Protein AF-A0A1V6WSB8-F1 (afdb_monomer)

Solvent-accessible surface area (backbone atoms only — not comparable to full-atom values): 15690 Å² total; per-residue (Å²): 131,83,74,77,57,81,81,72,71,70,79,60,53,58,76,63,49,30,47,72,37,73,58,84,61,51,84,76,44,62,67,73,62,15,35,38,64,28,49,65,99,57,84,71,66,90,70,59,68,70,59,48,50,53,51,17,49,52,30,30,52,53,20,54,49,49,40,31,48,51,45,71,70,34,69,78,49,47,76,65,66,62,69,70,63,64,70,31,56,60,54,42,30,47,32,44,33,61,44,40,84,39,75,45,33,18,55,40,10,42,44,49,12,39,41,50,6,27,50,40,3,32,50,44,31,58,60,45,61,77,41,96,60,32,84,83,40,23,69,57,40,14,52,52,13,23,52,52,24,46,51,51,18,59,53,67,72,14,51,20,79,34,12,32,52,39,2,22,44,26,26,58,35,70,73,46,41,69,44,35,76,57,44,35,56,52,51,42,52,41,41,50,47,36,49,52,38,30,24,56,54,38,32,73,75,47,63,19,42,83,39,64,79,57,93,65,90,44,24,75,66,51,80,69,68,64,67,46,70,60,76,71,77,67,43,73,66,56,52,45,63,72,70,41,89,73,55,69,69,82,42,76,45,79,40,66,88,48,76,46,68,24,85,90,64,85,71,54,75,69,55,51,51,49,54,49,53,54,25,51,53,45,17,66,75,70,70,63,126

Sequence (289 aa):
MRLPSASDINLDIDQYTNRIIPSSQVHRLPGPISRFLGHRNSPAREIGDLVVCAWSFVGAFCGILLVAGVFQSSPLIQSHHPPLIIASLGATAILDYHTIQSPLAQPRSSILGHAFSAIVGVGITKLFMLRDDFESLRWIAGAVSCAAASSIMGITKTVHPPGGATALLAAVDPSIGKLGWYFVALVILGSLLMLLCALLINNIQRQFPVFWWTPQDVGKQTKNDIEAPVAEKETVEELLVRIGPVSERDTIIITPAHIIVPEGFDLGQEECGILEILRDRLRERHGVS

Radius of gyration: 23.8 Å; Cα contacts (8 Å, |Δi|>4): 365; chains: 1; bounding box: 50×51×70 Å

Nearest PDB structures (foldseek):
  7x2u-assembly1_B  TM=2.897E-01  e=8.811E+00  Homo sapiens

Secondary structure (DSSP, 8-state):
-PPPPGGG----THHHHTTTSPPP-GGGS-HHHHHHTT--SSPPPP--HHHHHHHHHHHHHHHHHHHHHHHHH-HHHHTT---SS-HHHHHHHHHHHTSTTSGGGSHHHHHHHHHHHHHHHHHHHHHHTTSTTHHHHHHHHHHHHHHHHHHHHHHHT---HHHHHHHHHHHH-HHHHHHTHHHHHHHHHHHHHHHHHHHHHHTTTS---S-SS-SS--S---TTTTT---SS---HHHHHHHH-S--GGG--EE-SS-EE--TT-PPPHHHHHHHHHHHHHHHHHHT--

Foldseek 3Di:
DDDPDPVVPDQDCCVVVLAVDDPDPLVVDDPVSSLLAQDDPDAFDDDDPVVLVVLLVVLLVQLLCQLLVCCVPDPVNVVLVDPSDQVLVNVLSCCLRRVQADPLNAQQLLQVLQLLLLLLLLVLLVVLVVDPCLLVCLVVSLVRSLVVSCVVCVNQVNHHPSSSVNSSCCRNPPSNVSCRVVSSVSSNVSSVSSNSSSSPSCSPRHGPDPDRHDPDRGYNPDPVNVDPVPVPPCDVVNVCVVVDPDDLQPDFDAELVDTRDHPPDDDDPVRVVVSVVVSVVNCVVVVPD

pLDDT: mean 85.79, std 15.76, range [31.78, 98.75]

Organism: Penicillium nalgiovense (NCBI:txid60175)

Mean predicted aligned error: 12.01 Å

InterPro domains:
  IPR007065 HPP [PTHR33741] (6-215)
  IPR058581 HPP, transmembrane region [PF04982] (49-209)

Structure (mmCIF, N/CA/C/O backbone):
data_AF-A0A1V6WSB8-F1
#
_entry.id   AF-A0A1V6WSB8-F1
#
loop_
_atom_site.group_PDB
_atom_site.id
_atom_site.type_symbol
_atom_site.label_atom_id
_atom_site.label_alt_id
_atom_site.label_comp_id
_atom_site.label_asym_id
_atom_site.label_entity_id
_atom_site.label_seq_id
_atom_site.pdbx_PDB_ins_code
_atom_site.Cartn_x
_atom_site.Cartn_y
_atom_site.Cartn_z
_atom_site.occupancy
_atom_site.B_iso_or_equiv
_atom_site.auth_seq_id
_atom_site.auth_comp_id
_atom_site.auth_asym_id
_atom_site.auth_atom_id
_atom_site.pdbx_PDB_model_num
ATOM 1 N N . MET A 1 1 ? 23.709 33.871 10.130 1.00 56.66 1 MET A N 1
ATOM 2 C CA . MET A 1 1 ? 22.345 33.352 9.900 1.00 56.66 1 MET A CA 1
ATOM 3 C C . MET A 1 1 ? 22.274 32.006 10.609 1.00 56.66 1 MET A C 1
ATOM 5 O O . MET A 1 1 ? 23.011 31.114 10.213 1.00 56.66 1 MET A O 1
ATOM 9 N N . ARG A 1 2 ? 21.559 31.887 11.739 1.00 60.25 2 ARG A N 1
ATOM 10 C CA . ARG A 1 2 ? 21.400 30.586 12.415 1.00 60.25 2 ARG A CA 1
ATOM 11 C C . ARG A 1 2 ? 20.497 29.735 11.526 1.00 60.25 2 ARG A C 1
ATOM 13 O O . ARG A 1 2 ? 19.410 30.192 11.185 1.00 60.25 2 ARG A O 1
ATOM 20 N N . LEU A 1 3 ? 20.979 28.572 11.095 1.00 63.53 3 LEU A N 1
ATOM 21 C CA . LEU A 1 3 ? 20.122 27.602 10.422 1.00 63.53 3 LEU A CA 1
ATOM 22 C C . LEU A 1 3 ? 18.998 27.221 11.402 1.00 63.53 3 LEU A C 1
ATOM 24 O O . LEU A 1 3 ? 19.293 27.073 12.593 1.00 63.53 3 LEU A O 1
ATOM 28 N N . PRO A 1 4 ? 17.736 27.130 10.947 1.00 69.12 4 PRO A N 1
ATOM 29 C CA . PRO A 1 4 ? 16.652 26.623 11.783 1.00 69.12 4 PRO A CA 1
ATOM 30 C C . PRO A 1 4 ? 17.030 25.242 12.332 1.00 69.12 4 PRO A C 1
ATOM 32 O O . PRO A 1 4 ? 17.747 24.484 11.670 1.00 69.12 4 PRO A O 1
ATOM 35 N N . SER A 1 5 ? 16.595 24.933 13.555 1.00 75.50 5 SER A N 1
ATOM 36 C CA . SER A 1 5 ? 16.843 23.618 14.147 1.00 75.50 5 SER A CA 1
ATOM 37 C C . SER A 1 5 ? 16.172 22.550 13.283 1.00 75.50 5 SER A C 1
ATOM 39 O O . SER A 1 5 ? 15.115 22.794 12.702 1.00 75.50 5 SER A O 1
ATOM 41 N N . ALA A 1 6 ? 16.746 21.346 13.201 1.00 67.19 6 ALA A N 1
ATOM 42 C CA . ALA A 1 6 ? 16.130 20.236 12.464 1.00 67.19 6 ALA A CA 1
ATOM 43 C C . ALA A 1 6 ? 14.702 19.921 12.963 1.00 67.19 6 ALA A C 1
ATOM 45 O O . ALA A 1 6 ? 13.875 19.442 12.193 1.00 67.19 6 ALA A O 1
ATOM 46 N N . SER A 1 7 ? 14.397 20.251 14.225 1.00 67.69 7 SER A N 1
ATOM 47 C CA . SER A 1 7 ? 13.060 20.167 14.827 1.00 67.69 7 SER A CA 1
ATOM 48 C C . SER A 1 7 ? 12.035 21.147 14.247 1.00 67.69 7 SER A C 1
ATOM 50 O O . SER A 1 7 ? 10.838 20.893 14.338 1.00 67.69 7 SER A O 1
ATOM 52 N N . ASP A 1 8 ? 12.484 22.259 13.661 1.00 64.06 8 ASP A N 1
ATOM 53 C CA . ASP A 1 8 ? 11.615 23.348 13.198 1.00 64.06 8 ASP A CA 1
ATOM 54 C C . ASP A 1 8 ? 11.081 23.087 11.777 1.00 64.06 8 ASP A C 1
ATOM 56 O O . ASP A 1 8 ? 10.155 23.755 11.317 1.00 64.06 8 ASP A O 1
ATOM 60 N N . ILE A 1 9 ? 11.640 22.094 11.073 1.00 68.75 9 ILE A N 1
ATOM 61 C CA . ILE A 1 9 ? 11.222 21.673 9.729 1.00 68.75 9 ILE A CA 1
ATOM 62 C C . ILE A 1 9 ? 10.233 20.504 9.857 1.00 68.75 9 ILE A C 1
ATOM 64 O O . ILE A 1 9 ? 10.529 19.369 9.488 1.00 68.75 9 ILE A O 1
ATOM 68 N N . ASN A 1 10 ? 9.044 20.770 10.400 1.00 69.44 10 ASN A N 1
ATOM 69 C CA . ASN A 1 10 ? 7.963 19.785 10.463 1.00 69.44 10 ASN A CA 1
ATOM 70 C C . ASN A 1 10 ? 6.928 20.069 9.366 1.00 69.44 10 ASN A C 1
ATOM 72 O O . ASN A 1 10 ? 6.110 20.979 9.486 1.00 69.44 10 ASN A O 1
ATOM 76 N N . LEU A 1 11 ? 6.984 19.301 8.275 1.00 77.12 11 LEU A N 1
ATOM 77 C CA . LEU A 1 11 ? 5.962 19.340 7.233 1.00 77.12 11 LEU A CA 1
ATOM 78 C C . LEU A 1 11 ? 4.884 18.308 7.561 1.00 77.12 11 LEU A C 1
ATOM 80 O O . LEU A 1 11 ? 5.040 17.113 7.297 1.00 77.12 11 LEU A O 1
ATOM 84 N N . ASP A 1 12 ? 3.785 18.784 8.136 1.00 80.50 12 ASP A N 1
ATOM 85 C CA . ASP A 1 12 ? 2.598 17.973 8.376 1.00 80.50 12 ASP A CA 1
ATOM 86 C C . ASP A 1 12 ? 1.466 18.374 7.424 1.00 80.50 12 ASP A C 1
ATOM 88 O O . ASP A 1 12 ? 0.762 19.364 7.627 1.00 80.50 12 ASP A O 1
ATOM 92 N N . ILE A 1 13 ? 1.298 17.599 6.349 1.00 83.56 13 ILE A N 1
ATOM 93 C CA . ILE A 1 13 ? 0.269 17.848 5.331 1.00 83.56 13 ILE A CA 1
ATOM 94 C C . ILE A 1 13 ? -1.158 17.718 5.891 1.00 83.56 13 ILE A C 1
ATOM 96 O O . ILE A 1 13 ? -2.102 18.288 5.332 1.00 83.56 13 ILE A O 1
ATOM 100 N N . ASP A 1 14 ? -1.326 16.994 7.000 1.00 83.38 14 ASP A N 1
ATOM 101 C CA . ASP A 1 14 ? -2.622 16.786 7.640 1.00 83.38 14 ASP A CA 1
ATOM 102 C C . ASP A 1 14 ? -3.178 18.102 8.206 1.00 83.38 14 ASP A C 1
ATOM 104 O O . ASP A 1 14 ? -4.381 18.330 8.116 1.00 83.38 14 ASP A O 1
ATOM 108 N N . GLN A 1 15 ? -2.327 19.054 8.610 1.00 78.25 15 GLN A N 1
ATOM 109 C CA . GLN A 1 15 ? -2.761 20.395 9.041 1.00 78.25 15 GLN A CA 1
ATOM 110 C C . GLN A 1 15 ? -3.544 21.154 7.957 1.00 78.25 15 GLN A C 1
ATOM 112 O O . GLN A 1 15 ? -4.452 21.936 8.249 1.00 78.25 15 GLN A O 1
ATOM 117 N N . TYR A 1 16 ? -3.207 20.921 6.687 1.00 81.69 16 TYR A N 1
ATOM 118 C CA . TYR A 1 16 ? -3.863 21.565 5.551 1.00 81.69 16 TYR A CA 1
ATOM 119 C C . TYR A 1 16 ? -5.038 20.738 5.035 1.00 81.69 16 TYR A C 1
ATOM 121 O O . TYR A 1 16 ? -6.104 21.285 4.746 1.00 81.69 16 TYR A O 1
ATOM 129 N N . THR A 1 17 ? -4.855 19.421 4.916 1.00 81.56 17 THR A N 1
ATOM 130 C CA . THR A 1 17 ? -5.870 18.532 4.336 1.00 81.56 17 THR A CA 1
ATOM 131 C C . THR A 1 17 ? -7.046 18.301 5.285 1.00 81.56 17 THR A C 1
ATOM 133 O O . THR A 1 17 ? -8.193 18.390 4.842 1.00 81.56 17 THR A O 1
ATOM 136 N N . ASN A 1 18 ? -6.811 18.132 6.591 1.00 82.94 18 ASN A N 1
ATOM 137 C CA . ASN A 1 18 ? -7.867 17.865 7.578 1.00 82.94 18 ASN A CA 1
ATOM 138 C C . ASN A 1 18 ? -8.867 19.018 7.697 1.00 82.94 18 ASN A C 1
ATOM 140 O O . ASN A 1 18 ? -10.046 18.790 7.949 1.00 82.94 18 ASN A O 1
ATOM 144 N N . ARG A 1 19 ? -8.432 20.255 7.429 1.00 79.38 19 ARG A N 1
ATOM 145 C CA . ARG A 1 19 ? -9.305 21.437 7.412 1.00 79.38 19 ARG A CA 1
ATOM 146 C C . ARG A 1 19 ? -10.352 21.398 6.294 1.00 79.38 19 ARG A C 1
ATOM 148 O O . ARG A 1 19 ? -11.419 21.999 6.422 1.00 79.38 19 ARG A O 1
ATOM 155 N N . ILE A 1 20 ? -10.020 20.759 5.174 1.00 82.06 20 ILE A N 1
ATOM 156 C CA . ILE A 1 20 ? -10.861 20.709 3.970 1.00 82.06 20 ILE A CA 1
ATOM 157 C C . ILE A 1 20 ? -11.778 19.484 4.009 1.00 82.06 20 ILE A C 1
ATOM 159 O O . ILE A 1 20 ? -12.889 19.518 3.479 1.00 82.06 20 ILE A O 1
ATOM 163 N N . ILE A 1 21 ? -11.317 18.403 4.630 1.00 80.75 21 ILE A N 1
ATOM 164 C CA . ILE A 1 21 ? -11.985 17.109 4.579 1.00 80.75 21 ILE A CA 1
ATOM 165 C C . ILE A 1 21 ? -13.174 17.088 5.546 1.00 80.75 21 ILE A C 1
ATOM 167 O O . ILE A 1 21 ? -13.020 17.432 6.716 1.00 80.75 21 ILE A O 1
ATOM 171 N N . PRO A 1 22 ? -14.375 16.700 5.083 1.00 77.88 22 PRO A N 1
ATOM 172 C CA . PRO A 1 22 ? -15.536 16.596 5.952 1.00 77.88 22 PRO A CA 1
ATOM 173 C C . PRO A 1 22 ? -15.385 15.434 6.938 1.00 77.88 22 PRO A C 1
ATOM 175 O O . PRO A 1 22 ? -14.771 14.411 6.632 1.00 77.88 22 PRO A O 1
ATOM 178 N N . SER A 1 23 ? -16.016 15.568 8.103 1.00 77.00 23 SER A N 1
ATOM 179 C CA . SER A 1 23 ? -16.098 14.484 9.078 1.00 77.00 23 SER A CA 1
ATOM 180 C C . SER A 1 23 ? -16.812 13.255 8.518 1.00 77.00 23 SER A C 1
ATOM 182 O O . SER A 1 23 ? -17.712 13.344 7.676 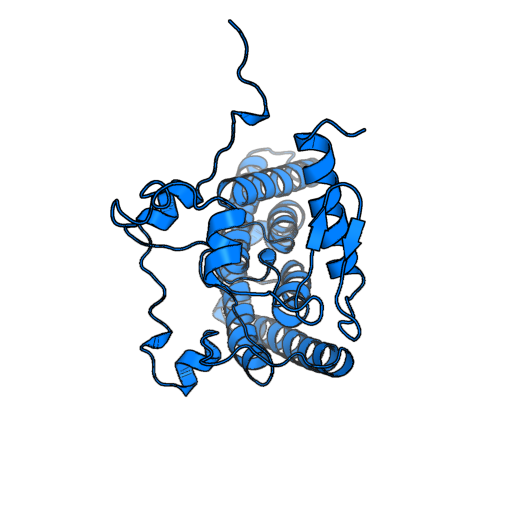1.00 77.00 23 SER A O 1
ATOM 184 N N . SER A 1 24 ? -16.383 12.080 8.985 1.00 79.31 24 SER A N 1
ATOM 185 C CA . SER A 1 24 ? -16.925 10.799 8.536 1.00 79.31 24 SER A CA 1
ATOM 186 C C . SER A 1 24 ? -18.428 10.707 8.818 1.00 79.31 24 SER A C 1
ATOM 188 O O . SER A 1 24 ? -18.881 10.709 9.965 1.00 79.31 24 SER A O 1
ATOM 190 N N . GLN A 1 25 ? -19.222 10.578 7.754 1.00 81.50 25 GLN A N 1
ATOM 191 C CA . GLN A 1 25 ? -20.680 10.438 7.837 1.00 81.50 25 GLN A CA 1
ATOM 192 C C . GLN A 1 25 ? -21.138 8.977 7.920 1.00 81.50 25 GLN A C 1
ATOM 194 O O . GLN A 1 25 ? -22.326 8.697 7.779 1.00 81.50 25 GLN A O 1
ATOM 199 N N . VAL A 1 26 ? -20.222 8.035 8.167 1.00 82.56 26 VAL A N 1
ATOM 200 C CA . VAL A 1 26 ? -20.530 6.595 8.191 1.00 82.56 26 VAL A CA 1
ATOM 201 C C . VAL A 1 26 ? -21.616 6.259 9.225 1.00 82.56 26 VAL A C 1
ATOM 203 O O . VAL A 1 26 ? -22.428 5.367 8.985 1.00 82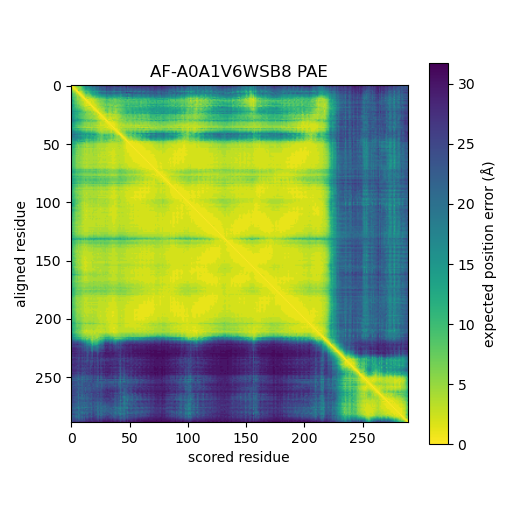.56 26 VAL A O 1
ATOM 206 N N . HIS A 1 27 ? -21.717 7.029 10.314 1.00 82.56 27 HIS A N 1
ATOM 207 C CA . HIS A 1 27 ? -22.768 6.900 11.334 1.00 82.56 27 HIS A CA 1
ATOM 208 C C . HIS A 1 27 ? -24.200 7.126 10.804 1.00 82.56 27 HIS A C 1
ATOM 210 O O . HIS A 1 27 ? -25.160 6.703 11.436 1.00 82.56 27 HIS A O 1
ATOM 216 N N . ARG A 1 28 ? -24.367 7.796 9.653 1.00 86.19 28 ARG A N 1
ATOM 217 C CA . ARG A 1 28 ? -25.685 8.064 9.044 1.00 86.19 28 ARG A CA 1
ATOM 218 C C . ARG A 1 28 ? -26.187 6.926 8.158 1.00 86.19 28 ARG A C 1
ATOM 220 O O . ARG A 1 28 ? -27.346 6.937 7.753 1.00 86.19 28 ARG A O 1
ATOM 227 N N . LEU A 1 29 ? -25.315 5.986 7.800 1.00 88.56 29 LEU A N 1
ATOM 228 C CA . LEU A 1 29 ? -25.660 4.880 6.911 1.00 88.56 29 LEU A CA 1
ATOM 229 C C . LEU A 1 29 ? -26.488 3.813 7.647 1.00 88.56 29 LEU A C 1
ATOM 231 O O . LEU A 1 29 ? -26.387 3.695 8.869 1.00 88.56 29 LEU A O 1
ATOM 235 N N . PRO A 1 30 ? -27.273 2.988 6.924 1.00 89.56 30 PRO A N 1
ATOM 236 C CA . PRO A 1 30 ? -27.995 1.868 7.520 1.00 89.56 30 PRO A CA 1
ATOM 237 C C . PRO A 1 30 ? -27.057 0.968 8.331 1.00 89.56 30 PRO A C 1
ATOM 239 O O . PRO A 1 30 ? -25.952 0.661 7.881 1.00 89.56 30 PRO A O 1
ATOM 242 N N . GLY A 1 31 ? -27.514 0.508 9.500 1.00 85.31 31 GLY A N 1
ATOM 243 C CA . GLY A 1 31 ? -26.693 -0.213 10.483 1.00 85.31 31 GLY A CA 1
ATOM 244 C C . GLY A 1 31 ? -25.782 -1.315 9.914 1.00 85.31 31 GLY A C 1
ATOM 245 O O . GLY A 1 31 ? -24.595 -1.320 10.243 1.00 85.31 31 GLY A O 1
ATOM 246 N N . PRO A 1 32 ? -26.265 -2.208 9.024 1.00 86.56 32 PRO A N 1
ATOM 247 C CA . PRO A 1 32 ? -25.414 -3.232 8.420 1.00 86.56 32 PRO A CA 1
ATOM 248 C C . PRO A 1 32 ? -24.250 -2.641 7.617 1.00 86.56 32 PRO A C 1
ATOM 250 O O . PRO A 1 32 ? -23.115 -3.068 7.785 1.00 86.56 32 PRO A O 1
ATOM 253 N N . ILE A 1 33 ? -24.507 -1.626 6.791 1.00 87.81 33 ILE A N 1
ATOM 254 C CA . ILE A 1 33 ? -23.494 -0.991 5.936 1.00 87.81 33 ILE A CA 1
ATOM 255 C C . ILE A 1 33 ? -22.505 -0.204 6.796 1.00 87.81 33 ILE A C 1
ATOM 257 O O . ILE A 1 33 ? -21.296 -0.329 6.628 1.00 87.81 33 ILE A O 1
ATOM 261 N N . SER A 1 34 ? -23.021 0.559 7.760 1.00 89.25 34 SER A N 1
ATOM 262 C CA . SER A 1 34 ? -22.216 1.345 8.696 1.00 89.25 34 SER A CA 1
ATOM 263 C C . SER A 1 34 ? -21.221 0.463 9.466 1.00 89.25 34 SER A C 1
ATOM 265 O O . SER A 1 34 ? -20.040 0.798 9.572 1.00 89.25 34 SER A O 1
ATOM 267 N N . ARG A 1 35 ? -21.663 -0.733 9.888 1.00 88.56 35 ARG A N 1
ATOM 268 C CA . ARG A 1 35 ? -20.825 -1.740 10.555 1.00 88.56 35 ARG A CA 1
ATOM 269 C C . ARG A 1 35 ? -19.642 -2.195 9.701 1.00 88.56 35 ARG A C 1
ATOM 271 O O . ARG A 1 35 ? -18.532 -2.269 10.215 1.00 88.56 35 ARG A O 1
ATOM 278 N N . PHE A 1 36 ? -19.864 -2.518 8.425 1.00 91.62 36 PHE A N 1
ATOM 279 C CA . PHE A 1 36 ? -18.791 -2.964 7.522 1.00 91.62 36 PHE A CA 1
ATOM 280 C C . PHE A 1 36 ? -17.851 -1.830 7.090 1.00 91.62 36 PHE A C 1
ATOM 282 O O . PHE A 1 36 ? -16.790 -2.097 6.539 1.00 91.62 36 PHE A O 1
ATOM 289 N N . LEU A 1 37 ? -18.208 -0.577 7.374 1.00 92.19 37 LEU A N 1
ATOM 290 C CA . LEU A 1 37 ? -17.367 0.601 7.158 1.00 92.19 37 LEU A CA 1
ATOM 291 C C . LEU A 1 37 ? -16.667 1.074 8.447 1.00 92.19 37 LEU A C 1
ATOM 293 O O . LEU A 1 37 ? -16.158 2.196 8.491 1.00 92.19 37 LEU A O 1
ATOM 297 N N . GLY A 1 38 ? -16.637 0.228 9.482 1.00 87.12 38 GLY A N 1
ATOM 298 C CA . GLY A 1 38 ? -15.883 0.438 10.721 1.00 87.12 38 GLY A CA 1
ATOM 299 C C . GLY A 1 38 ? -16.648 1.144 11.842 1.00 87.12 38 GLY A C 1
ATOM 300 O O . GLY A 1 38 ? -16.134 1.239 12.957 1.00 87.12 38 GLY A O 1
ATOM 301 N N . HIS A 1 39 ? -17.880 1.608 11.603 1.00 87.44 39 HIS A N 1
ATOM 302 C CA . HIS A 1 39 ? -18.663 2.269 12.646 1.00 87.44 39 HIS A CA 1
ATOM 303 C C . HIS A 1 39 ? -19.234 1.256 13.643 1.00 87.44 39 HIS A C 1
ATOM 305 O O . HIS A 1 39 ? -19.880 0.268 13.277 1.00 87.44 39 HIS A O 1
ATOM 311 N N . ARG A 1 40 ? -19.006 1.522 14.930 1.00 82.69 40 ARG A N 1
ATOM 312 C CA . ARG A 1 40 ? -19.504 0.726 16.050 1.00 82.69 40 ARG A CA 1
ATOM 313 C C . ARG A 1 40 ? -20.075 1.654 17.120 1.00 82.69 40 ARG A C 1
ATOM 315 O O . ARG A 1 40 ? -19.442 2.638 17.478 1.00 82.69 40 ARG A O 1
ATOM 322 N N . ASN A 1 41 ? -21.240 1.296 17.662 1.00 75.75 41 ASN A N 1
ATOM 323 C CA . ASN A 1 41 ? -21.857 2.005 18.794 1.00 75.75 41 ASN A CA 1
ATOM 324 C C . ASN A 1 41 ? -21.153 1.716 20.131 1.00 75.75 41 ASN A C 1
ATOM 326 O O . ASN A 1 41 ? -21.385 2.398 21.122 1.00 75.75 41 ASN A O 1
ATOM 330 N N . SER A 1 42 ? -20.336 0.666 20.180 1.00 75.88 42 SER A N 1
ATOM 331 C CA . SER A 1 42 ? -19.574 0.253 21.357 1.00 75.88 42 SER A CA 1
ATOM 332 C C . SER A 1 42 ? -18.210 -0.252 20.892 1.00 75.88 42 SER A C 1
ATOM 334 O O . SER A 1 42 ? -18.149 -0.837 19.805 1.00 75.88 42 SER A O 1
ATOM 336 N N . PRO A 1 43 ? -17.136 -0.043 21.671 1.00 71.44 43 PRO A N 1
ATOM 337 C CA . PRO A 1 43 ? -15.809 -0.527 21.309 1.00 71.44 43 PRO A CA 1
ATOM 338 C C . PRO A 1 43 ? -15.848 -2.034 21.032 1.00 71.44 43 PRO A C 1
ATOM 340 O O . PRO A 1 43 ? -16.555 -2.789 21.711 1.00 71.44 43 PRO A O 1
ATOM 343 N N . ALA A 1 44 ? -15.150 -2.466 19.979 1.00 75.88 44 ALA A N 1
ATOM 344 C CA . ALA A 1 44 ? -15.065 -3.881 19.650 1.00 75.88 44 ALA A CA 1
ATOM 345 C C . ALA A 1 44 ? -14.418 -4.649 20.806 1.00 75.88 44 ALA A C 1
ATOM 347 O O . ALA A 1 44 ? -13.444 -4.192 21.394 1.00 75.88 44 ALA A O 1
ATOM 348 N N . ARG A 1 45 ? -14.978 -5.818 21.129 1.00 78.88 45 ARG A N 1
ATOM 349 C CA . ARG A 1 45 ? -14.405 -6.692 22.154 1.00 78.88 45 ARG A CA 1
ATOM 350 C C . ARG A 1 45 ? -13.047 -7.194 21.687 1.00 78.88 45 ARG A C 1
ATOM 352 O O . ARG A 1 45 ? -12.912 -7.603 20.532 1.00 78.88 45 ARG A O 1
ATOM 359 N N . GLU A 1 46 ? -12.094 -7.217 22.602 1.00 80.19 46 GLU A N 1
ATOM 360 C CA . GLU A 1 46 ? -10.829 -7.901 22.390 1.00 80.19 46 GLU A CA 1
ATOM 361 C C . GLU A 1 46 ? -11.092 -9.400 22.234 1.00 80.19 46 GLU A C 1
ATOM 363 O O . GLU A 1 46 ? -11.902 -10.001 22.948 1.00 80.19 46 GLU A O 1
ATOM 368 N N . ILE A 1 47 ? -10.472 -9.985 21.217 1.00 88.69 47 ILE A N 1
ATOM 369 C CA . ILE A 1 47 ? -10.602 -11.399 20.881 1.00 88.69 47 ILE A CA 1
ATOM 370 C C . ILE A 1 47 ? -9.243 -12.065 21.062 1.00 88.69 47 ILE A C 1
ATOM 372 O O . ILE A 1 47 ? -8.217 -11.445 20.807 1.00 88.69 47 ILE A O 1
ATOM 376 N N . GLY A 1 48 ? -9.236 -13.332 21.473 1.00 88.12 48 GLY A N 1
ATOM 377 C CA . GLY A 1 48 ? -7.984 -14.056 21.698 1.00 88.12 48 GLY A CA 1
ATOM 378 C C . GLY A 1 48 ? -7.167 -14.263 20.419 1.00 88.12 48 GLY A C 1
ATOM 379 O O . GLY A 1 48 ? -7.722 -14.414 19.324 1.00 88.12 48 GLY A O 1
ATOM 380 N N . ASP A 1 49 ? -5.849 -14.360 20.575 1.00 90.88 49 ASP A N 1
ATOM 381 C CA . ASP A 1 49 ? -4.873 -14.399 19.477 1.00 90.88 49 ASP A CA 1
ATOM 382 C C . ASP A 1 49 ? -5.123 -15.511 18.454 1.00 90.88 49 ASP A C 1
ATOM 384 O O . ASP A 1 49 ? -4.962 -15.311 17.254 1.00 90.88 49 ASP A O 1
ATOM 388 N N . LEU A 1 50 ? -5.586 -16.689 18.886 1.00 94.50 50 LEU A N 1
ATOM 389 C CA . LEU A 1 50 ? -5.917 -17.783 17.963 1.00 94.50 50 LEU A CA 1
ATOM 390 C C . LEU A 1 50 ? -7.076 -17.418 17.028 1.00 94.50 50 LEU A C 1
ATOM 392 O O . LEU A 1 50 ? -7.058 -17.767 15.847 1.00 94.50 50 LEU A O 1
ATOM 396 N N . VAL A 1 51 ? -8.072 -16.692 17.539 1.00 94.38 51 VAL A N 1
ATOM 397 C CA . VAL A 1 51 ? -9.209 -16.212 16.746 1.00 94.38 51 VAL A CA 1
ATOM 398 C C . VAL A 1 51 ? -8.745 -15.107 15.796 1.00 94.38 51 VAL A C 1
ATOM 400 O O . VAL A 1 51 ? -9.149 -15.095 14.633 1.00 94.38 51 VAL A O 1
ATOM 403 N N . VAL A 1 52 ? -7.840 -14.227 16.246 1.00 94.12 52 VAL A N 1
ATOM 404 C CA . VAL A 1 52 ? -7.173 -13.237 15.382 1.00 94.12 52 VAL A CA 1
ATOM 405 C C . VAL A 1 52 ? -6.422 -13.933 14.251 1.00 94.12 52 VAL A C 1
ATOM 407 O O . VAL A 1 52 ? -6.619 -13.573 13.091 1.00 94.12 52 VAL A O 1
ATOM 410 N N . CYS A 1 53 ? -5.621 -14.957 14.544 1.00 96.06 53 CYS A N 1
ATOM 411 C CA . CYS A 1 53 ? -4.886 -15.735 13.549 1.00 96.06 53 CYS A CA 1
ATOM 412 C C . CYS A 1 53 ? -5.824 -16.425 12.553 1.00 96.06 53 CYS A C 1
ATOM 414 O O . CYS A 1 53 ? -5.592 -16.347 11.346 1.00 96.06 53 CYS A O 1
ATOM 416 N N . ALA A 1 54 ? -6.918 -17.030 13.026 1.00 97.31 54 ALA A N 1
ATOM 417 C CA . ALA A 1 54 ? -7.910 -17.667 12.164 1.00 97.31 54 ALA A CA 1
ATOM 418 C C . ALA A 1 54 ? -8.569 -16.661 11.204 1.00 97.31 54 ALA A C 1
ATOM 420 O O . ALA A 1 54 ? -8.620 -16.903 9.997 1.00 97.31 54 ALA A O 1
ATOM 421 N N . TRP A 1 55 ? -9.011 -15.500 11.701 1.00 96.81 55 TRP A N 1
ATOM 422 C CA . TRP A 1 55 ? -9.581 -14.455 10.841 1.00 96.81 55 TRP A CA 1
ATOM 423 C C . TRP A 1 55 ? -8.559 -13.838 9.896 1.00 96.81 55 TRP A C 1
ATOM 425 O O . TRP A 1 55 ? -8.895 -13.534 8.754 1.00 96.81 55 TRP A O 1
ATOM 435 N N . SER A 1 56 ? -7.317 -13.678 10.347 1.00 96.88 56 SER A N 1
ATOM 436 C CA . SER A 1 56 ? -6.214 -13.203 9.509 1.00 96.88 56 SER A CA 1
ATOM 437 C C . SER A 1 56 ? -5.947 -14.160 8.352 1.00 96.88 56 SER A C 1
ATOM 439 O O . SER A 1 56 ? -5.802 -13.713 7.218 1.00 96.88 56 SER A O 1
ATOM 441 N N . PHE A 1 57 ? -5.945 -15.471 8.615 1.00 98.19 57 PHE A N 1
ATOM 442 C CA . PHE A 1 57 ? -5.801 -16.496 7.585 1.00 98.19 57 PHE A CA 1
ATOM 443 C C . PHE A 1 57 ? -6.949 -16.438 6.575 1.00 98.19 57 PHE A C 1
ATOM 445 O O . PHE A 1 57 ? -6.700 -16.351 5.375 1.00 98.19 57 PHE A O 1
ATOM 452 N N . VAL A 1 58 ? -8.199 -16.433 7.050 1.00 98.38 58 VAL A N 1
ATOM 453 C CA . VAL A 1 58 ? -9.382 -16.365 6.177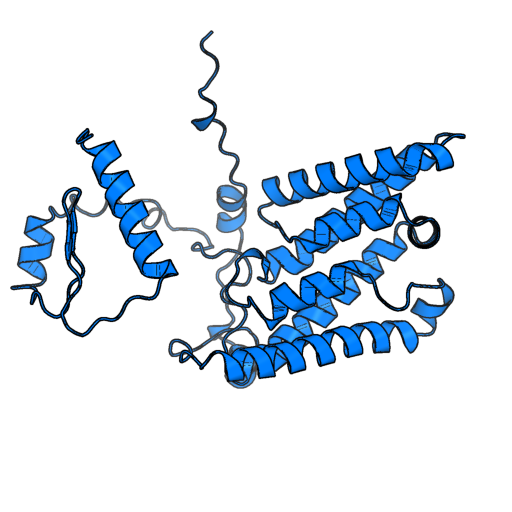 1.00 98.38 58 VAL A CA 1
ATOM 454 C C . VAL A 1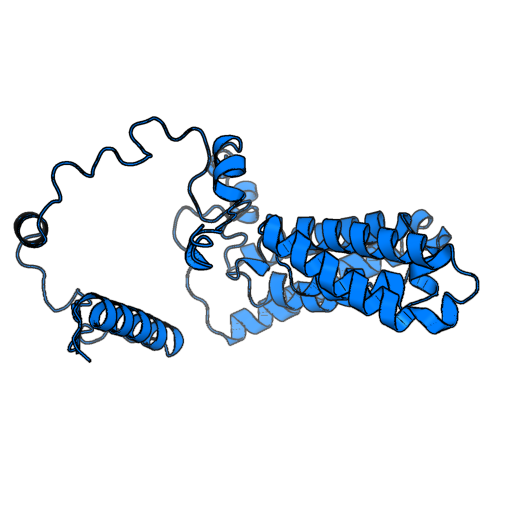 58 ? -9.371 -15.082 5.345 1.00 98.38 58 VAL A C 1
ATOM 456 O O . VAL A 1 58 ? -9.595 -15.136 4.140 1.00 98.38 58 VAL A O 1
ATOM 459 N N . GLY A 1 59 ? -9.071 -13.937 5.961 1.00 98.12 59 GLY A N 1
ATOM 460 C CA . GLY A 1 59 ? -8.990 -12.647 5.281 1.00 98.12 59 GLY A CA 1
ATOM 461 C C . GLY A 1 59 ? -7.906 -12.618 4.208 1.00 98.12 59 GLY A C 1
ATOM 462 O O . GLY A 1 59 ? -8.199 -12.287 3.061 1.00 98.12 59 GLY A O 1
ATOM 463 N N . ALA A 1 60 ? -6.683 -13.036 4.550 1.00 98.25 60 ALA A N 1
ATOM 464 C CA . ALA A 1 60 ? -5.564 -13.081 3.613 1.00 98.25 60 ALA A CA 1
ATOM 465 C C . ALA A 1 60 ? -5.828 -14.044 2.456 1.00 98.25 60 ALA A C 1
ATOM 467 O O . ALA A 1 60 ? -5.635 -13.671 1.301 1.00 98.25 60 ALA A O 1
ATOM 468 N N . PHE A 1 61 ? -6.329 -15.247 2.749 1.00 98.38 61 PHE A N 1
ATOM 469 C CA . PHE A 1 61 ? -6.702 -16.223 1.732 1.00 98.38 61 PHE A CA 1
ATOM 470 C C . PHE A 1 61 ? -7.764 -15.661 0.783 1.00 98.38 61 PHE A C 1
ATOM 472 O O . PHE A 1 61 ? -7.546 -15.635 -0.427 1.00 98.38 61 PHE A O 1
ATOM 479 N N . CYS A 1 62 ? -8.880 -15.157 1.316 1.00 98.50 62 CYS A N 1
ATOM 480 C CA . CYS A 1 62 ? -9.971 -14.611 0.512 1.00 98.50 62 CYS A CA 1
ATOM 481 C C . CYS A 1 62 ? -9.539 -13.386 -0.300 1.00 98.50 62 CYS A C 1
ATOM 483 O O . CYS A 1 62 ? -9.896 -13.283 -1.469 1.00 98.50 62 CYS A O 1
ATOM 485 N N . GLY A 1 63 ? -8.752 -12.479 0.282 1.00 98.19 63 GLY A N 1
ATOM 486 C CA . GLY A 1 63 ? -8.284 -11.268 -0.390 1.00 98.19 63 GLY A CA 1
ATOM 487 C C . GLY A 1 63 ? -7.350 -11.567 -1.554 1.00 98.19 63 GLY A C 1
ATOM 488 O O . GLY A 1 63 ? -7.572 -11.112 -2.675 1.00 98.19 63 GLY A O 1
ATOM 489 N N . ILE A 1 64 ? -6.334 -12.393 -1.301 1.00 98.12 64 ILE A N 1
ATOM 490 C CA . ILE A 1 64 ? -5.368 -12.812 -2.319 1.00 98.12 64 ILE A CA 1
ATOM 491 C C . ILE A 1 64 ? -6.059 -13.620 -3.420 1.00 98.12 64 ILE A C 1
ATOM 493 O O . ILE A 1 64 ? -5.826 -13.362 -4.602 1.00 98.12 64 ILE A O 1
ATOM 497 N N . LEU A 1 65 ? -6.950 -14.547 -3.053 1.00 98.19 65 LEU A N 1
ATOM 498 C CA . LEU A 1 65 ? -7.727 -15.330 -4.011 1.00 98.19 65 LEU A CA 1
ATOM 499 C C . LEU A 1 65 ? -8.660 -14.446 -4.847 1.00 98.19 65 LEU A C 1
ATOM 501 O O . LEU A 1 65 ? -8.788 -14.677 -6.045 1.00 98.19 65 LEU A O 1
ATOM 505 N N . LEU A 1 66 ? -9.281 -13.425 -4.248 1.00 98.25 66 LEU A N 1
ATOM 506 C CA . LEU A 1 66 ? -10.139 -12.476 -4.956 1.00 98.25 66 LEU A CA 1
ATOM 507 C C . LEU A 1 66 ? -9.350 -11.702 -6.015 1.00 98.25 66 LEU A C 1
ATOM 509 O O . LEU A 1 66 ? -9.773 -11.647 -7.168 1.00 98.25 66 LEU A O 1
ATOM 513 N N . VAL A 1 67 ? -8.191 -11.142 -5.653 1.00 98.06 67 VAL A N 1
ATOM 514 C CA . VAL A 1 67 ? -7.332 -10.416 -6.601 1.00 98.06 67 VAL A CA 1
ATOM 515 C C . VAL A 1 67 ? -6.859 -11.340 -7.721 1.00 98.06 67 VAL A C 1
ATOM 517 O O . VAL A 1 67 ? -7.059 -11.027 -8.896 1.00 98.06 67 VAL A O 1
ATOM 520 N N . ALA A 1 68 ? -6.276 -12.490 -7.370 1.00 97.44 68 ALA A N 1
ATOM 521 C CA . ALA A 1 68 ? -5.775 -13.454 -8.347 1.00 97.44 68 ALA A CA 1
ATOM 522 C C . ALA A 1 68 ? -6.902 -13.963 -9.261 1.00 97.44 68 ALA A C 1
ATOM 524 O O . ALA A 1 68 ? -6.726 -14.056 -10.472 1.00 97.44 68 ALA A O 1
ATOM 525 N N . GLY A 1 69 ? -8.086 -14.224 -8.702 1.00 97.31 69 GLY A N 1
ATOM 526 C CA . GLY A 1 69 ? -9.273 -14.639 -9.442 1.00 97.31 69 GLY A CA 1
ATOM 527 C C . GLY A 1 69 ? -9.751 -13.581 -10.434 1.00 97.31 69 GLY A C 1
ATOM 528 O O . GLY A 1 69 ? -10.019 -13.912 -11.589 1.00 97.31 69 GLY A O 1
ATOM 529 N N . VAL A 1 70 ? -9.812 -12.304 -10.038 1.00 97.19 70 VAL A N 1
ATOM 530 C CA . VAL A 1 70 ? -10.183 -11.199 -10.943 1.00 97.19 70 VAL A CA 1
ATOM 531 C C . VAL A 1 70 ? -9.145 -11.023 -12.051 1.00 97.19 70 VAL A C 1
ATOM 533 O O . VAL A 1 70 ? -9.513 -10.883 -13.218 1.00 97.19 70 VAL A O 1
ATOM 536 N N . PHE A 1 71 ? -7.853 -11.069 -11.717 1.00 96.31 71 PHE A N 1
ATOM 537 C CA . PHE A 1 71 ? -6.783 -10.926 -12.707 1.00 96.31 71 PHE A CA 1
ATOM 538 C C . PHE A 1 71 ? -6.792 -12.092 -13.697 1.00 96.31 71 PHE A C 1
ATOM 540 O O . PHE A 1 71 ? -6.665 -11.863 -14.897 1.00 96.31 71 PHE A O 1
ATOM 547 N N . GLN A 1 72 ? -7.002 -13.323 -13.220 1.00 95.62 72 GLN A N 1
ATOM 548 C CA . GLN A 1 72 ? -7.057 -14.532 -14.043 1.00 95.62 72 GLN A CA 1
ATOM 549 C C . GLN A 1 72 ? -8.297 -14.593 -14.945 1.00 95.62 72 GLN A C 1
ATOM 551 O O . GLN A 1 72 ? -8.205 -15.043 -16.085 1.00 95.62 72 GLN A O 1
ATOM 556 N N . SER A 1 73 ? -9.462 -14.174 -14.445 1.00 95.31 73 SER A N 1
ATOM 557 C CA . SER A 1 73 ? -10.744 -14.338 -15.148 1.00 95.31 73 SER A CA 1
ATOM 558 C C . SER A 1 73 ? -11.076 -13.214 -16.130 1.00 95.31 73 SER A C 1
ATOM 560 O O . SER A 1 73 ? -11.863 -13.436 -17.046 1.00 95.31 73 SER A O 1
ATOM 562 N N . SER A 1 74 ? -10.498 -12.020 -15.968 1.00 95.19 74 SER A N 1
ATOM 563 C CA . SER A 1 74 ? -10.793 -10.865 -16.821 1.00 95.19 74 SER A CA 1
ATOM 564 C C . SER A 1 74 ? -10.035 -10.928 -18.157 1.00 95.19 74 SER A C 1
ATOM 566 O O . SER A 1 74 ? -8.810 -10.767 -18.163 1.00 95.19 74 SER A O 1
ATOM 568 N N . PRO A 1 75 ? -10.722 -11.068 -19.314 1.00 94.06 75 PRO A N 1
ATOM 569 C CA . PRO A 1 75 ? -10.058 -11.123 -20.620 1.00 94.06 75 PRO A CA 1
ATOM 570 C C . PRO A 1 75 ? -9.294 -9.836 -20.951 1.00 94.06 75 PRO A C 1
ATOM 572 O O . PRO A 1 75 ? -8.224 -9.888 -21.551 1.00 94.06 75 PRO A O 1
ATOM 575 N N . LEU A 1 76 ? -9.825 -8.688 -20.512 1.00 93.62 76 LEU A N 1
ATOM 576 C CA . LEU A 1 76 ? -9.192 -7.380 -20.681 1.00 93.62 76 LEU A CA 1
ATOM 577 C C . LEU A 1 76 ? -7.882 -7.281 -19.895 1.00 93.62 76 LEU A C 1
ATOM 579 O O . LEU A 1 76 ? -6.922 -6.688 -20.366 1.00 93.62 76 LEU A O 1
ATOM 583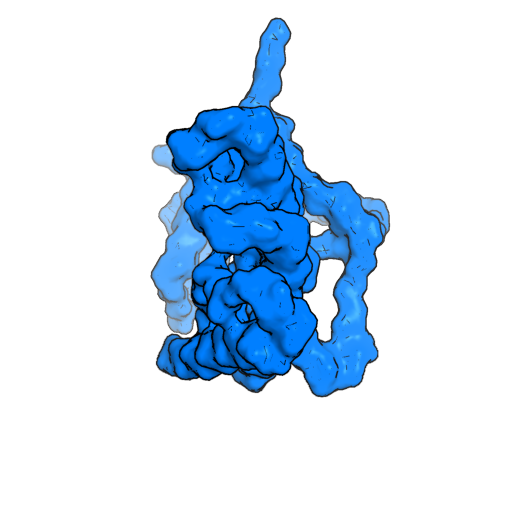 N N . ILE A 1 77 ? -7.824 -7.860 -18.693 1.00 94.38 77 ILE A N 1
ATOM 584 C CA . ILE A 1 77 ? -6.588 -7.862 -17.907 1.00 94.38 77 ILE A CA 1
ATOM 585 C C . ILE A 1 77 ? -5.582 -8.822 -18.541 1.00 94.38 77 ILE A C 1
ATOM 587 O O . ILE A 1 77 ? -4.437 -8.434 -18.758 1.00 94.38 77 ILE A O 1
ATOM 591 N N . GLN A 1 78 ? -6.029 -10.014 -18.936 1.00 95.62 78 GLN A N 1
ATOM 592 C CA . GLN A 1 78 ? -5.195 -11.044 -19.557 1.00 95.62 78 GLN A CA 1
ATOM 593 C C . GLN A 1 78 ? -4.589 -10.637 -20.908 1.00 95.62 78 GLN A C 1
ATOM 595 O O . GLN A 1 78 ? -3.468 -11.052 -21.207 1.00 95.62 78 GLN A O 1
ATOM 600 N N . SER A 1 79 ? -5.246 -9.775 -21.697 1.00 93.56 79 SER A N 1
ATOM 601 C CA . SER A 1 79 ? -4.684 -9.274 -22.965 1.00 93.56 79 SER A CA 1
ATOM 602 C C . SER A 1 79 ? -3.399 -8.458 -22.793 1.00 93.56 79 SER A C 1
ATOM 604 O O . SER A 1 79 ? -2.675 -8.250 -23.762 1.00 93.56 79 SER A O 1
ATOM 606 N N . HIS A 1 80 ? -3.101 -8.004 -21.572 1.00 92.38 80 HIS A N 1
ATOM 607 C CA . HIS A 1 80 ? -1.868 -7.295 -21.232 1.00 92.38 80 HIS A CA 1
ATOM 608 C C . HIS A 1 80 ? -0.792 -8.192 -20.597 1.00 92.38 80 HIS A C 1
ATOM 610 O O . HIS A 1 80 ? 0.247 -7.676 -20.201 1.00 92.38 80 HIS A O 1
ATOM 616 N N . HIS A 1 81 ? -1.008 -9.511 -20.510 1.00 91.62 81 HIS A N 1
ATOM 617 C CA . HIS A 1 81 ? -0.097 -10.471 -19.863 1.00 91.62 81 HIS A CA 1
ATOM 618 C C . HIS A 1 81 ? 0.324 -10.043 -18.441 1.00 91.62 81 HIS A C 1
ATOM 620 O O . HIS A 1 81 ? 1.510 -9.849 -18.163 1.00 91.62 81 HIS A O 1
ATOM 626 N N . PRO A 1 82 ? -0.650 -9.850 -17.537 1.00 91.62 82 PRO A N 1
ATOM 627 C CA . PRO A 1 82 ? -0.404 -9.395 -16.179 1.00 91.62 82 PRO A CA 1
ATOM 628 C C . PRO A 1 82 ? 0.311 -10.496 -15.377 1.00 91.62 82 PRO A C 1
ATOM 630 O O . PRO A 1 82 ? 0.179 -11.682 -15.699 1.00 91.62 82 PRO A O 1
ATOM 633 N N . PRO A 1 83 ? 1.021 -10.151 -14.289 1.00 92.12 83 PRO A N 1
ATOM 634 C CA . PRO A 1 83 ? 1.430 -11.162 -13.323 1.00 92.12 83 PRO A CA 1
ATOM 635 C C . PRO A 1 83 ? 0.187 -11.822 -12.707 1.00 92.12 83 PRO A C 1
ATOM 637 O O . PRO A 1 83 ? -0.844 -11.169 -12.537 1.00 92.12 83 PRO A O 1
ATOM 640 N N . LEU A 1 84 ? 0.301 -13.093 -12.305 1.00 91.50 84 LEU A N 1
ATOM 641 C CA . LEU A 1 84 ? -0.773 -13.789 -11.581 1.00 91.50 84 LEU A CA 1
ATOM 642 C C . LEU A 1 84 ? -1.186 -13.011 -10.322 1.00 91.50 84 LEU A C 1
ATOM 644 O O . LEU A 1 84 ? -2.369 -12.867 -10.022 1.00 91.50 84 LEU A O 1
ATOM 648 N N . ILE A 1 85 ? -0.190 -12.492 -9.601 1.00 92.06 85 ILE A N 1
ATOM 649 C CA . ILE A 1 85 ? -0.376 -11.571 -8.489 1.00 92.06 85 ILE A CA 1
ATOM 650 C C . ILE A 1 85 ? 0.824 -10.634 -8.365 1.00 92.06 85 ILE A C 1
ATOM 652 O O . ILE A 1 85 ? 1.960 -11.002 -8.663 1.00 92.06 85 ILE A O 1
ATOM 656 N N . ILE A 1 86 ? 0.572 -9.416 -7.895 1.00 95.38 86 ILE A N 1
ATOM 657 C CA . ILE A 1 86 ? 1.617 -8.452 -7.563 1.00 95.38 86 ILE A CA 1
ATOM 658 C C . ILE A 1 86 ? 2.112 -8.777 -6.152 1.00 95.38 86 ILE A C 1
ATOM 660 O O . ILE A 1 86 ? 1.349 -8.673 -5.195 1.00 95.38 86 ILE A O 1
ATOM 664 N N . ALA A 1 87 ? 3.383 -9.164 -6.014 1.00 94.06 87 ALA A N 1
ATOM 665 C CA . ALA A 1 87 ? 3.935 -9.676 -4.754 1.00 94.06 87 ALA A CA 1
ATOM 666 C C . ALA A 1 87 ? 3.760 -8.722 -3.555 1.00 94.06 87 ALA A C 1
ATOM 668 O O . ALA A 1 87 ? 3.577 -9.182 -2.429 1.00 94.06 87 ALA A O 1
ATOM 669 N N . SER A 1 88 ? 3.751 -7.403 -3.783 1.00 96.88 88 SER A N 1
ATOM 670 C CA . SER A 1 88 ? 3.488 -6.422 -2.726 1.00 96.88 88 SER A CA 1
ATOM 671 C C . SER A 1 88 ? 2.116 -6.602 -2.069 1.00 96.88 88 SER A C 1
ATOM 673 O O . SER A 1 88 ? 2.019 -6.452 -0.856 1.00 96.88 88 SER A O 1
ATOM 675 N N . LEU A 1 89 ? 1.088 -7.035 -2.807 1.00 97.81 89 LEU A N 1
ATOM 676 C CA . LEU A 1 89 ? -0.243 -7.303 -2.246 1.00 97.81 89 LEU A CA 1
ATOM 677 C C . LEU A 1 89 ? -0.230 -8.447 -1.219 1.00 97.81 89 LEU A C 1
ATOM 679 O O . LEU A 1 89 ? -1.075 -8.482 -0.328 1.00 97.81 89 LEU A O 1
ATOM 683 N N . GLY A 1 90 ? 0.756 -9.349 -1.285 1.00 96.88 90 GLY A N 1
ATOM 684 C CA . GLY A 1 90 ? 0.988 -10.350 -0.242 1.00 96.88 90 GLY A CA 1
ATOM 685 C C . GLY A 1 90 ? 1.366 -9.718 1.100 1.00 96.88 90 GLY A C 1
ATOM 686 O O . GLY A 1 90 ? 0.840 -10.110 2.137 1.00 96.88 90 GLY A O 1
ATOM 687 N N . ALA A 1 91 ? 2.219 -8.690 1.089 1.00 97.12 91 ALA A N 1
ATOM 688 C CA . ALA A 1 91 ? 2.556 -7.932 2.294 1.00 97.12 91 ALA A CA 1
ATOM 689 C C . ALA A 1 91 ? 1.385 -7.041 2.756 1.00 97.12 91 ALA A C 1
ATOM 691 O O . ALA A 1 91 ? 1.152 -6.914 3.957 1.00 97.12 91 ALA A O 1
ATOM 692 N N . THR A 1 92 ? 0.598 -6.497 1.822 1.00 98.12 92 THR A N 1
ATOM 693 C CA . THR A 1 92 ? -0.666 -5.798 2.123 1.00 98.12 92 THR A CA 1
ATOM 694 C C . THR A 1 92 ? -1.639 -6.704 2.860 1.00 98.12 92 THR A C 1
ATOM 696 O O . THR A 1 92 ? -2.258 -6.260 3.816 1.00 98.12 92 THR A O 1
ATOM 699 N N . ALA A 1 93 ? -1.716 -7.992 2.506 1.00 98.06 93 ALA A N 1
ATOM 700 C CA . ALA A 1 93 ? -2.557 -8.953 3.217 1.00 98.06 93 ALA A CA 1
ATOM 701 C C . ALA A 1 93 ? -2.211 -9.043 4.714 1.00 98.06 93 ALA A C 1
ATOM 703 O O . ALA A 1 93 ? -3.098 -9.124 5.561 1.00 98.06 93 ALA A O 1
ATOM 704 N N . ILE A 1 94 ? -0.925 -8.993 5.067 1.00 97.25 94 ILE A N 1
ATOM 705 C CA . ILE A 1 94 ? -0.515 -9.018 6.475 1.00 97.25 94 ILE A CA 1
ATOM 706 C C . ILE A 1 94 ? -1.018 -7.765 7.200 1.00 97.25 94 ILE A C 1
ATOM 708 O O . ILE A 1 94 ? -1.601 -7.872 8.279 1.00 97.25 94 ILE A O 1
ATOM 712 N N . LEU A 1 95 ? -0.864 -6.590 6.586 1.00 97.00 95 LEU A N 1
ATOM 713 C CA . LEU A 1 95 ? -1.330 -5.339 7.182 1.00 97.00 95 LEU A CA 1
ATOM 714 C C . LEU A 1 95 ? -2.859 -5.293 7.308 1.00 97.00 95 LEU A C 1
ATOM 716 O O . LEU A 1 95 ? -3.379 -5.048 8.396 1.00 97.00 95 LEU A O 1
ATOM 720 N N . ASP A 1 96 ? -3.563 -5.587 6.217 1.00 97.69 96 ASP A N 1
ATOM 721 C CA . ASP A 1 96 ? -5.012 -5.435 6.103 1.00 97.69 96 ASP A CA 1
ATOM 722 C C . ASP A 1 96 ? -5.791 -6.497 6.893 1.00 97.69 96 ASP A C 1
ATOM 724 O O . ASP A 1 96 ? -6.926 -6.235 7.283 1.00 97.69 96 ASP A O 1
ATOM 728 N N . TYR A 1 97 ? -5.230 -7.689 7.146 1.00 97.62 97 TYR A N 1
ATOM 729 C CA . TYR A 1 97 ? -5.956 -8.782 7.816 1.00 97.62 97 TYR A CA 1
ATOM 730 C C . TYR A 1 97 ? -5.394 -9.190 9.177 1.00 97.62 97 TYR A C 1
ATOM 732 O O . TYR A 1 97 ? -6.164 -9.721 9.985 1.00 97.62 97 TYR A O 1
ATOM 740 N N . HIS A 1 98 ? -4.105 -8.961 9.447 1.00 95.81 98 HIS A N 1
ATOM 741 C CA . HIS A 1 98 ? -3.481 -9.313 10.726 1.00 95.81 98 HIS A CA 1
ATOM 742 C C . HIS A 1 98 ? -3.348 -8.092 11.637 1.00 95.81 98 HIS A C 1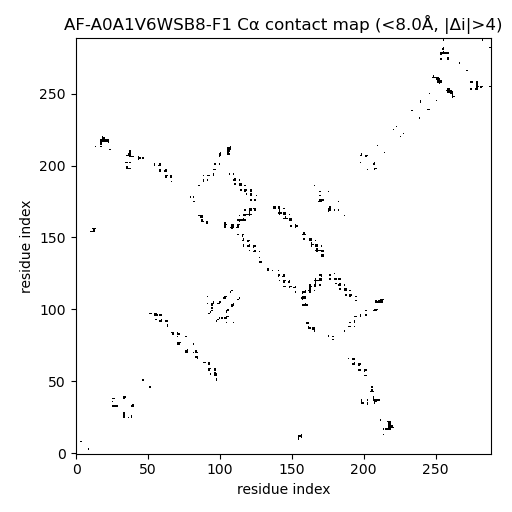
ATOM 744 O O . HIS A 1 98 ? -3.921 -8.074 12.724 1.00 95.81 98 HIS A O 1
ATOM 750 N N . THR A 1 99 ? -2.689 -7.026 11.174 1.00 94.31 99 THR A N 1
ATOM 751 C CA . THR A 1 99 ? -2.439 -5.815 11.978 1.00 94.31 99 THR A CA 1
ATOM 752 C C . THR A 1 99 ? -3.464 -4.713 11.696 1.00 94.31 99 THR A C 1
ATOM 754 O O . THR A 1 99 ? -3.111 -3.579 11.371 1.00 94.31 99 THR A O 1
ATOM 757 N N . ILE A 1 100 ? -4.751 -5.041 11.819 1.00 94.31 100 ILE A N 1
ATOM 758 C CA . ILE A 1 100 ? -5.871 -4.200 11.348 1.00 94.31 100 ILE A CA 1
ATOM 759 C C . ILE A 1 100 ? -5.990 -2.844 12.071 1.00 94.31 100 ILE A C 1
ATOM 761 O O . ILE A 1 100 ? -6.622 -1.917 11.565 1.00 94.31 100 ILE A O 1
ATOM 765 N N . GLN A 1 101 ? -5.391 -2.724 13.258 1.00 91.19 101 GLN A N 1
ATOM 766 C CA . GLN A 1 101 ? -5.349 -1.491 14.050 1.00 91.19 101 GLN A CA 1
ATOM 767 C C . GLN A 1 101 ? -4.202 -0.561 13.629 1.00 91.19 101 GLN A C 1
ATOM 769 O O . GLN A 1 101 ? -4.192 0.612 13.994 1.00 91.19 101 GLN A O 1
ATOM 774 N N . SER A 1 102 ? -3.242 -1.057 12.840 1.00 94.12 102 SER A N 1
ATOM 775 C CA . SER A 1 102 ? -2.098 -0.266 12.398 1.00 94.12 102 SER A CA 1
ATOM 776 C C . SER A 1 102 ? -2.551 0.913 11.528 1.00 94.12 102 SER A C 1
ATOM 778 O O . SER A 1 102 ? -3.305 0.705 10.570 1.00 94.12 102 SER A O 1
ATOM 780 N N . PRO A 1 103 ? -2.039 2.138 11.760 1.00 92.69 103 PRO A N 1
ATOM 781 C CA . PRO A 1 103 ? -2.227 3.274 10.855 1.00 92.69 103 PRO A CA 1
ATOM 782 C C . PRO A 1 103 ? -1.802 2.983 9.404 1.00 92.69 103 PRO A C 1
ATOM 784 O O . PRO A 1 103 ? -2.336 3.566 8.459 1.00 92.69 103 PRO A O 1
ATOM 787 N N . LEU A 1 104 ? -0.859 2.053 9.218 1.00 95.50 104 LEU A N 1
ATOM 788 C CA . LEU A 1 104 ? -0.330 1.661 7.909 1.00 95.50 104 LEU A CA 1
ATOM 789 C C . LEU A 1 104 ? -1.306 0.768 7.122 1.00 95.50 104 LEU A C 1
ATOM 791 O O . LEU A 1 104 ? -1.207 0.696 5.898 1.00 95.50 104 LEU A O 1
ATOM 795 N N . ALA A 1 105 ? -2.241 0.108 7.814 1.00 95.69 105 ALA A N 1
ATOM 796 C CA . ALA A 1 105 ? -3.289 -0.736 7.233 1.00 95.69 105 ALA A CA 1
ATOM 797 C C . ALA A 1 105 ? -4.575 0.044 6.904 1.00 95.69 105 ALA A C 1
ATOM 799 O O . ALA A 1 105 ? -5.493 -0.488 6.286 1.00 95.69 105 ALA A O 1
ATOM 800 N N . GLN A 1 106 ? -4.684 1.305 7.338 1.00 97.06 106 GLN A N 1
ATOM 801 C CA . GLN A 1 106 ? -5.911 2.075 7.143 1.00 97.06 106 GLN A CA 1
ATOM 802 C C . GLN A 1 106 ? -6.114 2.453 5.663 1.00 97.06 106 GLN A C 1
ATOM 804 O O . GLN A 1 106 ? -5.134 2.577 4.918 1.00 97.06 106 GLN A O 1
ATOM 809 N N . PRO A 1 107 ? -7.365 2.690 5.217 1.00 97.06 107 PRO A N 1
ATOM 810 C CA . PRO A 1 107 ? -7.711 2.823 3.802 1.00 97.06 107 PRO A CA 1
ATOM 811 C C . PRO A 1 107 ? -6.908 3.893 3.061 1.00 97.06 107 PRO A C 1
ATOM 813 O O . PRO A 1 107 ? -6.439 3.644 1.951 1.00 97.06 107 PRO A O 1
ATOM 816 N N . ARG A 1 108 ? -6.698 5.067 3.676 1.00 95.75 108 ARG A N 1
ATOM 817 C CA . ARG A 1 108 ? -5.872 6.136 3.094 1.00 95.75 108 ARG A CA 1
ATOM 818 C C . ARG A 1 108 ? -4.454 5.651 2.795 1.00 95.75 108 ARG A C 1
ATOM 820 O O . ARG A 1 108 ? -3.983 5.847 1.679 1.00 95.75 108 ARG A O 1
ATOM 827 N N . SER A 1 109 ? -3.791 5.031 3.769 1.00 97.06 109 SER A N 1
ATOM 828 C CA . SER A 1 109 ? -2.421 4.531 3.625 1.00 97.06 109 SER A CA 1
ATOM 829 C C . SER A 1 109 ? -2.354 3.418 2.582 1.00 97.06 109 SER A C 1
ATOM 831 O O . SER A 1 109 ? -1.574 3.524 1.642 1.00 97.06 109 SER A O 1
ATOM 833 N N . SER A 1 110 ? -3.215 2.400 2.688 1.00 97.50 110 SER A N 1
ATOM 834 C CA . SER A 1 110 ? -3.223 1.250 1.772 1.00 97.50 110 SER A CA 1
ATOM 835 C C . SER A 1 110 ? -3.446 1.677 0.313 1.00 97.50 110 SER A C 1
ATOM 837 O O . SER A 1 110 ? -2.626 1.385 -0.559 1.00 97.50 110 SER A O 1
ATOM 839 N N . ILE A 1 111 ? -4.491 2.466 0.034 1.00 98.44 111 ILE A N 1
ATOM 840 C CA . ILE A 1 111 ? -4.828 2.860 -1.341 1.00 98.44 111 ILE A CA 1
ATOM 841 C C . ILE A 1 111 ? -3.852 3.901 -1.897 1.00 98.44 111 ILE A C 1
ATOM 843 O O . ILE A 1 111 ? -3.305 3.702 -2.985 1.00 98.44 111 ILE A O 1
ATOM 847 N N . LEU A 1 112 ? -3.617 5.009 -1.181 1.00 97.94 112 LEU A N 1
ATOM 848 C CA . LEU A 1 112 ? -2.772 6.089 -1.700 1.00 97.94 112 LEU A CA 1
ATOM 849 C C . LEU A 1 112 ? -1.292 5.712 -1.696 1.00 97.94 112 LEU A C 1
ATOM 851 O O . LEU A 1 112 ? -0.588 6.076 -2.634 1.00 97.94 112 LEU A O 1
ATOM 855 N N . GLY A 1 113 ? -0.833 4.944 -0.706 1.00 97.88 113 GLY A N 1
ATOM 856 C CA . GLY A 1 113 ? 0.534 4.435 -0.670 1.00 97.88 113 GLY A CA 1
ATOM 857 C C . GLY A 1 113 ? 0.833 3.584 -1.901 1.00 97.88 113 GLY A C 1
ATOM 858 O O . GLY A 1 113 ? 1.788 3.857 -2.626 1.00 97.88 113 GLY A O 1
ATOM 859 N N . HIS A 1 114 ? -0.045 2.633 -2.235 1.00 98.31 114 HIS A N 1
ATOM 860 C CA . HIS A 1 114 ? 0.074 1.862 -3.473 1.00 98.31 114 HIS A CA 1
ATOM 861 C C . HIS A 1 114 ? -0.009 2.724 -4.740 1.00 98.31 114 HIS A C 1
ATOM 863 O O . HIS A 1 114 ? 0.809 2.546 -5.647 1.00 98.31 114 HIS A O 1
ATOM 869 N N . ALA A 1 115 ? -0.962 3.658 -4.811 1.00 98.56 115 ALA A N 1
ATOM 870 C CA . ALA A 1 115 ? -1.148 4.515 -5.979 1.00 98.56 115 ALA A CA 1
ATOM 871 C C . ALA A 1 115 ? 0.086 5.393 -6.246 1.00 98.56 115 ALA A C 1
ATOM 873 O O . ALA A 1 115 ? 0.626 5.375 -7.355 1.00 98.56 115 ALA A O 1
ATOM 874 N N . PHE A 1 116 ? 0.578 6.113 -5.231 1.00 98.56 116 PHE A N 1
ATOM 875 C CA . PHE A 1 116 ? 1.774 6.944 -5.355 1.00 98.56 116 PHE A CA 1
ATOM 876 C C . PHE A 1 116 ? 3.000 6.106 -5.693 1.00 98.56 116 PHE A C 1
ATOM 878 O O . PHE A 1 116 ? 3.741 6.460 -6.607 1.00 98.56 116 PHE A O 1
ATOM 885 N N . SER A 1 117 ? 3.192 4.968 -5.027 1.00 98.56 117 SER A N 1
ATOM 886 C CA . SER A 1 117 ? 4.311 4.078 -5.318 1.00 98.56 117 SER A CA 1
ATOM 887 C C . SER A 1 117 ? 4.308 3.552 -6.751 1.00 98.56 117 SER A C 1
ATOM 889 O O . SER A 1 117 ? 5.355 3.555 -7.395 1.00 98.56 117 SER A O 1
ATOM 891 N N . ALA A 1 118 ? 3.155 3.133 -7.279 1.00 98.56 118 ALA A N 1
ATOM 892 C CA . ALA A 1 118 ? 3.062 2.657 -8.655 1.00 98.56 118 ALA A CA 1
ATOM 893 C C . ALA A 1 118 ? 3.327 3.783 -9.666 1.00 98.56 118 ALA A C 1
ATOM 895 O O . ALA A 1 118 ? 4.080 3.580 -10.616 1.00 98.56 118 ALA A O 1
ATOM 896 N N . ILE A 1 119 ? 2.766 4.979 -9.444 1.00 98.75 119 ILE A N 1
ATOM 897 C CA . ILE A 1 119 ? 2.994 6.151 -10.307 1.00 98.75 119 ILE A CA 1
ATOM 898 C C . ILE A 1 119 ? 4.479 6.520 -10.333 1.00 98.75 119 ILE A C 1
ATOM 900 O O . ILE A 1 119 ? 5.055 6.706 -11.404 1.00 98.75 119 ILE A O 1
ATOM 904 N N . VAL A 1 120 ? 5.105 6.601 -9.159 1.00 98.62 120 VAL A N 1
ATOM 905 C CA . VAL A 1 120 ? 6.514 6.978 -9.004 1.00 98.62 120 VAL A CA 1
ATOM 906 C C . VAL A 1 120 ? 7.433 5.926 -9.613 1.00 98.62 120 VAL A C 1
ATOM 908 O O . VAL A 1 120 ? 8.310 6.278 -10.399 1.00 98.62 120 VAL A O 1
ATOM 911 N N . GLY A 1 121 ? 7.204 4.643 -9.316 1.00 98.50 121 GLY A N 1
ATOM 912 C CA . GLY A 1 121 ? 7.996 3.544 -9.867 1.00 98.50 121 GLY A CA 1
ATOM 913 C C . GLY A 1 121 ? 7.920 3.478 -11.390 1.00 98.50 121 GLY A C 1
ATOM 914 O O . GLY A 1 121 ? 8.951 3.422 -12.058 1.00 98.50 121 GLY A O 1
ATOM 915 N N . VAL A 1 122 ? 6.717 3.572 -11.968 1.00 98.56 122 VAL A N 1
ATOM 916 C CA . VAL A 1 122 ? 6.546 3.602 -13.430 1.00 98.56 122 VAL A CA 1
ATOM 917 C C . VAL A 1 122 ? 7.178 4.855 -14.036 1.00 98.56 122 VAL A C 1
ATOM 919 O O . VAL A 1 122 ? 7.872 4.749 -15.046 1.00 98.56 122 VAL A O 1
ATOM 922 N N . GLY A 1 123 ? 6.991 6.026 -13.423 1.00 98.56 123 GLY A N 1
ATOM 923 C CA . GLY A 1 123 ? 7.569 7.285 -13.895 1.00 98.56 123 GLY A CA 1
ATOM 924 C C . GLY A 1 123 ? 9.098 7.256 -13.939 1.00 98.56 123 GLY A C 1
ATOM 925 O O . GLY A 1 123 ? 9.692 7.599 -14.961 1.00 98.56 123 GLY A O 1
ATOM 926 N N . ILE A 1 124 ? 9.737 6.775 -12.869 1.00 98.44 124 ILE A N 1
ATOM 927 C CA . ILE A 1 124 ? 11.197 6.619 -12.801 1.00 98.44 124 ILE A CA 1
ATOM 928 C C . ILE A 1 124 ? 11.671 5.580 -13.814 1.00 98.44 124 ILE A C 1
ATOM 930 O O . ILE A 1 124 ? 12.609 5.844 -14.559 1.00 98.44 124 ILE A O 1
ATOM 934 N N . THR A 1 125 ? 10.992 4.437 -13.914 1.00 98.25 125 THR A N 1
ATOM 935 C CA . THR A 1 125 ? 11.323 3.405 -14.907 1.00 98.25 125 THR A CA 1
ATOM 936 C C . THR A 1 125 ? 11.301 3.978 -16.322 1.00 98.25 125 THR A C 1
ATOM 938 O O . THR A 1 125 ? 12.269 3.831 -17.061 1.00 98.25 125 THR A O 1
ATOM 941 N N . LYS A 1 126 ? 10.239 4.706 -16.691 1.00 97.88 126 LYS A N 1
ATOM 942 C CA . LYS A 1 126 ? 10.113 5.351 -18.008 1.00 97.88 126 LYS A CA 1
ATOM 943 C C . LYS A 1 126 ? 11.204 6.392 -18.262 1.00 97.88 126 LYS A C 1
ATOM 945 O O . LYS A 1 126 ? 11.677 6.484 -19.389 1.00 97.88 126 LYS A O 1
ATOM 950 N N . LEU A 1 127 ? 11.621 7.141 -17.240 1.00 97.62 127 LEU A N 1
ATOM 951 C CA . LEU A 1 127 ? 12.728 8.092 -17.348 1.00 97.62 127 LEU A CA 1
ATOM 952 C C . LEU A 1 127 ? 14.061 7.378 -17.616 1.00 97.62 127 LEU A C 1
ATOM 954 O O . LEU A 1 127 ? 14.814 7.789 -18.494 1.00 97.62 127 LEU A O 1
ATOM 958 N N . PHE A 1 128 ? 14.335 6.286 -16.901 1.00 97.19 128 PHE A N 1
ATOM 959 C CA . PHE A 1 128 ? 15.541 5.484 -17.106 1.00 97.19 128 PHE A CA 1
ATOM 960 C C . PHE A 1 128 ? 15.544 4.759 -18.460 1.00 97.19 128 PHE A C 1
ATOM 962 O O . PHE A 1 128 ? 16.604 4.617 -19.056 1.00 97.19 128 PHE A O 1
ATOM 969 N N . MET A 1 129 ? 14.381 4.372 -18.992 1.00 96.19 129 MET A N 1
ATOM 970 C CA . MET A 1 129 ? 14.254 3.775 -20.331 1.00 96.19 129 MET A CA 1
ATOM 971 C C . MET A 1 129 ? 14.670 4.713 -21.478 1.00 96.19 129 MET A C 1
ATOM 973 O O . MET A 1 129 ? 14.827 4.240 -22.598 1.00 96.19 129 MET A O 1
ATOM 977 N N . LEU A 1 130 ? 14.859 6.018 -21.234 1.00 96.00 130 LEU A N 1
ATOM 978 C CA . LEU A 1 130 ? 15.425 6.943 -22.231 1.00 96.00 130 LEU A CA 1
ATOM 979 C C . LEU A 1 130 ? 16.920 6.703 -22.490 1.00 96.00 130 LEU A C 1
ATOM 981 O O . LEU A 1 130 ? 17.494 7.308 -23.392 1.00 96.00 130 LEU A O 1
ATOM 985 N N . ARG A 1 131 ? 17.561 5.868 -21.671 1.00 96.06 131 ARG A N 1
ATOM 986 C CA . ARG A 1 131 ? 18.964 5.492 -21.782 1.00 96.06 131 ARG A CA 1
ATOM 987 C C . ARG A 1 131 ? 19.107 4.142 -22.481 1.00 96.06 131 ARG A C 1
ATOM 989 O O . ARG A 1 131 ? 18.435 3.181 -22.110 1.00 96.06 131 ARG A O 1
ATOM 996 N N . ASP A 1 132 ? 20.066 4.041 -23.398 1.00 93.38 132 ASP A N 1
ATOM 997 C CA . ASP A 1 132 ? 20.361 2.791 -24.115 1.00 93.38 132 ASP A CA 1
ATOM 998 C C . ASP A 1 132 ? 20.891 1.681 -23.184 1.00 93.38 132 ASP A C 1
ATOM 1000 O O . ASP A 1 132 ? 20.711 0.494 -23.451 1.00 93.38 132 ASP A O 1
ATOM 1004 N N . ASP A 1 133 ? 21.509 2.053 -22.057 1.00 94.19 133 ASP A N 1
ATOM 1005 C CA . ASP A 1 133 ? 22.056 1.147 -21.042 1.00 94.19 133 ASP A CA 1
ATOM 1006 C C . ASP A 1 133 ? 21.061 0.795 -19.918 1.00 94.19 133 ASP A C 1
ATOM 1008 O O . ASP A 1 133 ? 21.457 0.236 -18.898 1.00 94.19 133 ASP A O 1
ATOM 1012 N N . PHE A 1 134 ? 19.759 1.062 -20.083 1.00 94.19 134 PHE A N 1
ATOM 1013 C CA . PHE A 1 134 ? 18.752 0.840 -19.034 1.00 94.19 134 PHE A CA 1
ATOM 1014 C C . PHE A 1 134 ? 18.773 -0.572 -18.415 1.00 94.19 134 PHE A C 1
ATOM 1016 O O . PHE A 1 134 ? 18.598 -0.716 -17.204 1.00 94.19 134 PHE A O 1
ATOM 1023 N N . GLU A 1 135 ? 19.013 -1.619 -19.211 1.00 94.19 135 GLU A N 1
ATOM 1024 C CA . GLU A 1 135 ? 19.108 -3.002 -18.713 1.00 94.19 135 GLU A CA 1
ATOM 1025 C C . GLU A 1 135 ? 20.149 -3.161 -17.597 1.00 94.19 135 GLU A C 1
ATOM 1027 O O . GLU A 1 135 ? 19.859 -3.796 -16.583 1.00 94.19 135 GLU A O 1
ATOM 1032 N N . SER A 1 136 ? 21.314 -2.517 -17.712 1.00 95.25 136 SER A N 1
ATOM 1033 C CA . SER A 1 136 ? 22.357 -2.571 -16.678 1.00 95.25 136 SER A CA 1
ATOM 1034 C C . SER A 1 136 ? 22.078 -1.638 -15.491 1.00 95.25 136 SER A C 1
ATOM 1036 O O . SER A 1 136 ? 22.657 -1.815 -14.418 1.00 95.25 136 SER A O 1
ATOM 1038 N N . LEU A 1 137 ? 21.163 -0.675 -15.650 1.00 96.50 137 LEU A N 1
ATOM 1039 C CA . LEU A 1 137 ? 20.821 0.345 -14.654 1.00 96.50 137 LEU A CA 1
ATOM 1040 C C . LEU A 1 137 ? 19.560 0.028 -13.833 1.00 96.50 137 LEU A C 1
ATOM 1042 O O . LEU A 1 137 ? 19.207 0.804 -12.942 1.00 96.50 137 LEU A O 1
ATOM 1046 N N . ARG A 1 138 ? 18.882 -1.103 -14.073 1.00 96.62 138 ARG A N 1
ATOM 1047 C CA . ARG A 1 138 ? 17.641 -1.473 -13.359 1.00 96.62 138 ARG A CA 1
ATOM 1048 C C . ARG A 1 138 ? 17.765 -1.464 -11.840 1.00 96.62 138 ARG A C 1
ATOM 1050 O O . ARG A 1 138 ? 16.829 -1.059 -11.158 1.00 96.62 138 ARG A O 1
ATOM 1057 N N . TRP A 1 139 ? 18.908 -1.880 -11.301 1.00 96.81 139 TRP A N 1
ATOM 1058 C CA . TRP A 1 139 ? 19.146 -1.888 -9.856 1.00 96.81 139 TRP A CA 1
ATOM 1059 C C . TRP A 1 139 ? 19.150 -0.467 -9.264 1.00 96.81 139 TRP A C 1
ATOM 1061 O O . TRP A 1 139 ? 18.577 -0.250 -8.196 1.00 96.81 139 TRP A O 1
ATOM 1071 N N . ILE A 1 140 ? 19.700 0.518 -9.988 1.00 98.06 140 ILE A N 1
ATOM 1072 C CA . ILE A 1 140 ? 19.639 1.940 -9.610 1.00 98.06 140 ILE A CA 1
ATOM 1073 C C . ILE A 1 140 ? 18.206 2.446 -9.746 1.00 98.06 140 ILE A C 1
ATOM 1075 O O . ILE A 1 140 ? 17.689 3.057 -8.815 1.00 98.06 140 ILE A O 1
ATOM 1079 N N . ALA A 1 141 ? 17.546 2.167 -10.875 1.00 97.94 141 ALA A N 1
ATOM 1080 C CA . ALA A 1 141 ? 16.162 2.580 -11.099 1.00 97.94 141 ALA A CA 1
ATOM 1081 C C . ALA A 1 141 ? 15.231 2.051 -9.994 1.00 97.94 141 ALA A C 1
ATOM 1083 O O . ALA A 1 141 ? 14.390 2.793 -9.488 1.00 97.94 141 ALA A O 1
ATOM 1084 N N . GLY A 1 142 ? 15.428 0.803 -9.560 1.00 98.06 142 GLY A N 1
ATOM 1085 C CA . GLY A 1 142 ? 14.725 0.199 -8.432 1.00 98.06 142 GLY A CA 1
ATOM 1086 C C . GLY A 1 142 ? 14.990 0.920 -7.111 1.00 98.06 142 GLY A C 1
ATOM 1087 O O . GLY A 1 142 ? 14.039 1.307 -6.429 1.00 98.06 142 GLY A O 1
ATOM 1088 N N . ALA A 1 143 ? 16.260 1.151 -6.765 1.00 98.56 143 ALA A N 1
ATOM 1089 C CA . ALA A 1 143 ? 16.630 1.858 -5.539 1.00 98.56 143 ALA A CA 1
ATOM 1090 C C . ALA A 1 143 ? 16.034 3.277 -5.490 1.00 98.56 143 ALA A C 1
ATOM 1092 O O . ALA A 1 143 ? 15.420 3.661 -4.493 1.00 98.56 143 ALA A O 1
ATOM 1093 N N . VAL A 1 144 ? 16.143 4.027 -6.592 1.00 98.56 144 VAL A N 1
ATOM 1094 C CA . VAL A 1 144 ? 15.578 5.379 -6.723 1.00 98.56 144 VAL A CA 1
ATOM 1095 C C . VAL A 1 144 ? 14.049 5.340 -6.646 1.00 98.56 144 VAL A C 1
ATOM 1097 O O . VAL A 1 144 ? 13.462 6.169 -5.955 1.00 98.56 144 VAL A O 1
ATOM 1100 N N . SER A 1 145 ? 13.401 4.354 -7.276 1.00 98.50 145 SER A N 1
ATOM 1101 C CA . SER A 1 145 ? 11.942 4.175 -7.224 1.00 98.50 145 SER A CA 1
ATOM 1102 C C . SER A 1 145 ? 11.436 3.939 -5.807 1.00 98.50 145 SER A C 1
ATOM 1104 O O . SER A 1 145 ? 10.513 4.621 -5.363 1.00 98.50 145 SER A O 1
ATOM 1106 N N . CYS A 1 146 ? 12.061 3.016 -5.074 1.00 98.38 146 CYS A N 1
ATOM 1107 C CA . CYS A 1 146 ? 11.686 2.720 -3.694 1.00 98.38 146 CYS A CA 1
ATOM 1108 C C . CYS A 1 146 ? 11.912 3.932 -2.775 1.00 98.38 146 CYS A C 1
ATOM 1110 O O . CYS A 1 146 ? 11.023 4.290 -2.001 1.00 98.38 146 CYS A O 1
ATOM 1112 N N . ALA A 1 147 ? 13.069 4.594 -2.882 1.00 98.56 147 ALA A N 1
ATOM 1113 C CA . ALA A 1 147 ? 13.400 5.757 -2.060 1.00 98.56 147 ALA A CA 1
ATOM 1114 C C . ALA A 1 147 ? 12.462 6.945 -2.333 1.00 98.56 147 ALA A C 1
ATOM 1116 O O . ALA A 1 147 ? 11.917 7.531 -1.398 1.00 98.56 147 ALA A O 1
ATOM 1117 N N . ALA A 1 148 ? 12.213 7.272 -3.605 1.00 98.56 148 ALA A N 1
ATOM 1118 C CA . ALA A 1 148 ? 11.307 8.352 -3.985 1.00 98.56 148 ALA A CA 1
ATOM 1119 C C . ALA A 1 148 ? 9.865 8.073 -3.535 1.00 98.56 148 ALA A C 1
ATOM 1121 O O . ALA A 1 148 ? 9.211 8.957 -2.980 1.00 98.56 148 ALA A O 1
ATOM 1122 N N . ALA A 1 149 ? 9.386 6.838 -3.713 1.00 98.44 149 ALA A N 1
ATOM 1123 C CA . ALA A 1 149 ? 8.061 6.436 -3.255 1.00 98.44 149 ALA A CA 1
ATOM 1124 C C . ALA A 1 149 ? 7.933 6.530 -1.726 1.00 98.44 149 ALA A C 1
ATOM 1126 O O . ALA A 1 149 ? 6.936 7.051 -1.231 1.00 98.44 149 ALA A O 1
ATOM 1127 N N . SER A 1 150 ? 8.954 6.092 -0.981 1.00 97.88 150 SER A N 1
ATOM 1128 C CA . SER A 1 150 ? 8.999 6.226 0.480 1.00 97.88 150 SER A CA 1
ATOM 1129 C C . SER A 1 150 ? 8.923 7.689 0.920 1.00 97.88 150 SER A C 1
ATOM 1131 O O . SER A 1 150 ? 8.127 8.027 1.796 1.00 97.88 150 SER A O 1
ATOM 1133 N N . SER A 1 151 ? 9.697 8.575 0.289 1.00 97.62 151 SER A N 1
ATOM 1134 C CA . SER A 1 151 ? 9.673 10.012 0.585 1.00 97.62 151 SER A CA 1
ATOM 1135 C C . SER A 1 151 ? 8.305 10.635 0.305 1.00 97.62 151 SER A C 1
ATOM 1137 O O . SER A 1 151 ? 7.783 11.371 1.139 1.00 97.62 151 SER A O 1
ATOM 1139 N N . ILE A 1 152 ? 7.683 10.304 -0.831 1.00 97.62 152 ILE A N 1
ATOM 1140 C CA . ILE A 1 152 ? 6.348 10.806 -1.190 1.00 97.62 152 ILE A CA 1
ATOM 1141 C C . ILE A 1 152 ? 5.291 10.305 -0.207 1.00 97.62 152 ILE A C 1
ATOM 1143 O O . ILE A 1 152 ? 4.469 11.096 0.255 1.00 97.62 152 ILE A O 1
ATOM 1147 N N . MET A 1 153 ? 5.326 9.027 0.169 1.00 97.31 153 MET A N 1
ATOM 1148 C CA . MET A 1 153 ? 4.430 8.492 1.194 1.00 97.31 153 MET A CA 1
ATOM 1149 C C . MET A 1 153 ? 4.632 9.174 2.554 1.00 97.31 153 MET A C 1
ATOM 1151 O O .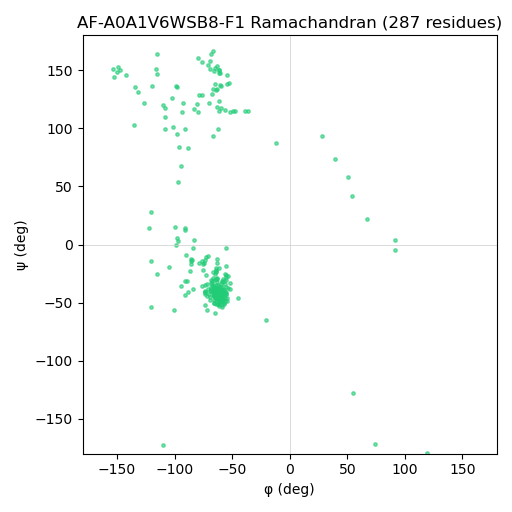 MET A 1 153 ? 3.653 9.478 3.235 1.00 97.31 153 MET A O 1
ATOM 1155 N N . GLY A 1 154 ? 5.881 9.461 2.937 1.00 94.38 154 GLY A N 1
ATOM 1156 C CA . GLY A 1 154 ? 6.209 10.183 4.168 1.00 94.38 154 GLY A CA 1
ATOM 1157 C C . GLY A 1 154 ? 5.646 11.606 4.184 1.00 94.38 154 GLY A C 1
ATOM 1158 O O . GLY A 1 154 ? 4.993 12.000 5.149 1.00 94.38 154 GLY A O 1
ATOM 1159 N N . ILE A 1 155 ? 5.826 12.344 3.085 1.00 93.12 155 ILE A N 1
ATOM 1160 C CA . ILE A 1 155 ? 5.307 13.711 2.905 1.00 93.12 155 ILE A CA 1
ATOM 1161 C C . ILE A 1 155 ? 3.775 13.727 2.909 1.00 93.12 155 ILE A C 1
ATOM 1163 O O . ILE A 1 155 ? 3.159 14.590 3.526 1.00 93.12 155 ILE A O 1
ATOM 1167 N N . THR A 1 156 ? 3.149 12.767 2.232 1.00 93.75 156 THR A N 1
ATOM 1168 C CA . THR A 1 156 ? 1.686 12.699 2.094 1.00 93.75 156 THR A CA 1
ATOM 1169 C C . THR A 1 156 ? 0.990 12.024 3.278 1.00 93.75 156 THR A C 1
ATOM 1171 O O . THR A 1 156 ? -0.241 11.960 3.287 1.00 93.75 156 THR A O 1
ATOM 1174 N N . LYS A 1 157 ? 1.750 11.528 4.267 1.00 92.31 157 LYS A N 1
ATOM 1175 C CA . LYS A 1 157 ? 1.265 10.730 5.408 1.00 92.31 157 LYS A CA 1
ATOM 1176 C C . LYS A 1 157 ? 0.450 9.506 4.961 1.00 92.31 157 LYS A C 1
ATOM 1178 O O . LYS A 1 157 ? -0.589 9.189 5.526 1.00 92.31 157 LYS A O 1
ATOM 1183 N N . THR A 1 158 ? 0.923 8.826 3.917 1.00 96.12 158 THR A N 1
ATOM 1184 C CA . THR A 1 158 ? 0.287 7.632 3.320 1.00 96.12 158 THR A CA 1
ATOM 1185 C C . THR A 1 158 ? 1.208 6.414 3.350 1.00 96.12 158 THR A C 1
ATOM 1187 O O . THR A 1 158 ? 1.129 5.542 2.490 1.00 96.12 158 THR A O 1
ATOM 1190 N N . VAL A 1 159 ? 2.125 6.359 4.321 1.00 97.19 159 VAL A N 1
ATOM 1191 C CA . VAL A 1 159 ? 3.108 5.275 4.430 1.00 97.19 159 VAL A CA 1
ATOM 1192 C C . VAL A 1 159 ? 2.407 3.925 4.498 1.00 97.19 159 VAL A C 1
ATOM 1194 O O . VAL A 1 159 ? 1.696 3.615 5.448 1.00 97.19 159 VAL A O 1
ATOM 1197 N N . HIS A 1 160 ? 2.661 3.116 3.476 1.00 97.75 160 HIS A N 1
ATOM 1198 C CA . HIS A 1 160 ? 2.211 1.741 3.381 1.00 97.75 160 HIS A CA 1
ATOM 1199 C C . HIS A 1 160 ? 3.377 0.879 2.889 1.00 97.75 160 HIS A C 1
ATOM 1201 O O . HIS A 1 160 ? 3.677 0.907 1.694 1.00 97.75 160 HIS A O 1
ATOM 1207 N N . PRO A 1 161 ? 4.040 0.122 3.794 1.00 97.06 161 PRO A N 1
ATOM 1208 C CA . PRO A 1 161 ? 5.113 -0.835 3.540 1.00 97.06 161 PRO A CA 1
ATOM 1209 C C . PRO A 1 161 ? 5.218 -1.375 2.104 1.00 97.06 161 PRO A C 1
ATOM 1211 O O . PRO A 1 161 ? 6.168 -1.107 1.360 1.00 97.06 161 PRO A O 1
ATOM 1214 N N . PRO A 1 162 ? 4.165 -2.120 1.710 1.00 98.06 162 PRO A N 1
ATOM 1215 C CA . PRO A 1 162 ? 4.024 -2.761 0.402 1.00 98.06 162 PRO A CA 1
ATOM 1216 C C . PRO A 1 162 ? 4.142 -1.835 -0.815 1.00 98.06 162 PRO A C 1
ATOM 1218 O O . PRO A 1 162 ? 4.541 -2.271 -1.900 1.00 98.06 162 PRO A O 1
ATOM 1221 N N . GLY A 1 163 ? 3.827 -0.549 -0.664 1.00 97.44 163 GLY A N 1
ATOM 1222 C CA . GLY A 1 163 ? 4.032 0.466 -1.692 1.00 97.44 163 GLY A CA 1
ATOM 1223 C C . GLY A 1 163 ? 5.497 0.540 -2.130 1.00 97.44 163 GLY A C 1
ATOM 1224 O O . GLY A 1 163 ? 5.781 0.515 -3.324 1.00 97.44 163 GLY A O 1
ATOM 1225 N N . GLY A 1 164 ? 6.454 0.501 -1.197 1.00 97.62 164 GLY A N 1
ATOM 1226 C CA . GLY A 1 164 ? 7.885 0.510 -1.535 1.00 97.62 164 GLY A CA 1
ATOM 1227 C C . GLY A 1 164 ? 8.275 -0.638 -2.475 1.00 97.62 164 GLY A C 1
ATOM 1228 O O . GLY A 1 164 ? 8.891 -0.412 -3.519 1.00 97.62 164 GLY A O 1
ATOM 1229 N N . ALA A 1 165 ? 7.808 -1.855 -2.171 1.00 97.88 165 ALA A N 1
ATOM 1230 C CA . ALA A 1 165 ? 7.992 -3.026 -3.031 1.00 97.88 165 ALA A CA 1
ATOM 1231 C C . ALA A 1 165 ? 7.281 -2.880 -4.389 1.00 97.88 165 ALA A C 1
ATOM 1233 O O . ALA A 1 165 ? 7.804 -3.320 -5.407 1.00 97.88 165 ALA A O 1
ATOM 1234 N N . THR A 1 166 ? 6.120 -2.220 -4.426 1.00 98.31 166 THR A N 1
ATOM 1235 C CA . THR A 1 166 ? 5.391 -1.916 -5.670 1.00 98.31 166 THR A CA 1
ATOM 1236 C C . THR A 1 166 ? 6.204 -1.003 -6.593 1.00 98.31 166 THR A C 1
ATOM 1238 O O . THR A 1 166 ? 6.318 -1.278 -7.786 1.00 98.31 166 THR A O 1
ATOM 1241 N N . ALA A 1 167 ? 6.794 0.064 -6.043 1.00 98.44 167 ALA A N 1
ATOM 1242 C CA . ALA A 1 167 ? 7.635 0.990 -6.799 1.00 98.44 167 ALA A CA 1
ATOM 1243 C C . ALA A 1 167 ? 8.917 0.312 -7.302 1.00 98.44 167 ALA A C 1
ATOM 1245 O O . ALA A 1 167 ? 9.288 0.482 -8.461 1.00 98.44 167 ALA A O 1
ATOM 1246 N N . LEU A 1 168 ? 9.565 -0.485 -6.443 1.00 98.06 168 LEU A N 1
ATOM 1247 C CA . LEU A 1 168 ? 10.741 -1.285 -6.792 1.00 98.06 168 LEU A CA 1
ATOM 1248 C C . LEU A 1 168 ? 10.433 -2.235 -7.959 1.00 98.06 168 LEU A C 1
ATOM 1250 O O . LEU A 1 168 ? 11.166 -2.252 -8.946 1.00 98.06 168 LEU A O 1
ATOM 1254 N N . LEU A 1 169 ? 9.337 -2.996 -7.856 1.00 97.38 169 LEU A N 1
ATOM 1255 C CA . LEU A 1 169 ? 8.950 -4.015 -8.830 1.00 97.38 169 LEU A CA 1
ATOM 1256 C C . LEU A 1 169 ? 8.751 -3.431 -10.235 1.00 97.38 169 LEU A C 1
ATOM 1258 O O . LEU A 1 169 ? 9.189 -4.040 -11.208 1.00 97.38 169 LEU A O 1
ATOM 1262 N N . ALA A 1 170 ? 8.162 -2.233 -10.332 1.00 97.38 170 ALA A N 1
ATOM 1263 C CA . ALA A 1 170 ? 7.965 -1.538 -11.605 1.00 97.38 170 ALA A CA 1
ATOM 1264 C C . ALA A 1 170 ? 9.271 -1.304 -12.385 1.00 97.38 170 ALA A C 1
ATOM 1266 O O . ALA A 1 170 ? 9.248 -1.311 -13.615 1.00 97.38 170 ALA A O 1
ATOM 1267 N N . ALA A 1 171 ? 10.389 -1.121 -11.675 1.00 97.12 171 ALA A N 1
ATOM 1268 C CA . ALA A 1 171 ? 11.691 -0.821 -12.261 1.00 97.12 171 ALA A CA 1
ATOM 1269 C C . ALA A 1 171 ? 12.566 -2.057 -12.491 1.00 97.12 171 ALA A C 1
ATOM 1271 O O . ALA A 1 171 ? 13.319 -2.101 -13.466 1.00 97.12 171 ALA A O 1
ATOM 1272 N N . VAL A 1 172 ? 12.500 -3.049 -11.596 1.00 96.88 172 VAL A N 1
ATOM 1273 C CA . VAL A 1 172 ? 13.415 -4.202 -11.634 1.00 96.88 172 VAL A CA 1
ATOM 1274 C C . VAL A 1 172 ? 12.903 -5.352 -12.493 1.00 96.88 172 VAL A C 1
ATOM 1276 O O . VAL A 1 172 ? 13.717 -6.049 -13.093 1.00 96.88 172 VAL A O 1
ATOM 1279 N N . ASP A 1 173 ? 11.585 -5.550 -12.587 1.00 95.75 173 ASP A N 1
ATOM 1280 C CA . ASP A 1 173 ? 11.000 -6.652 -13.351 1.00 95.75 173 ASP A CA 1
ATOM 1281 C C . ASP A 1 173 ? 10.667 -6.197 -14.786 1.00 95.75 173 ASP A C 1
ATOM 1283 O O . ASP A 1 173 ? 9.774 -5.365 -14.981 1.00 95.75 173 ASP A O 1
ATOM 1287 N N . PRO A 1 174 ? 11.337 -6.739 -15.825 1.00 94.06 174 PRO A N 1
ATOM 1288 C CA . PRO A 1 174 ? 11.068 -6.370 -17.212 1.00 94.06 174 PRO A CA 1
ATOM 1289 C C . PRO A 1 174 ? 9.624 -6.631 -17.660 1.00 94.06 174 PRO A C 1
ATOM 1291 O O . PRO A 1 174 ? 9.125 -5.915 -18.528 1.00 94.06 174 PRO A O 1
ATOM 1294 N N . SER A 1 175 ? 8.954 -7.650 -17.116 1.00 93.62 175 SER A N 1
ATOM 1295 C CA . SER A 1 175 ? 7.562 -7.960 -17.458 1.00 93.62 175 SER A CA 1
ATOM 1296 C C . SER A 1 175 ? 6.614 -6.875 -16.944 1.00 93.62 175 SER A C 1
ATOM 1298 O O . SER A 1 175 ? 5.742 -6.414 -17.679 1.00 93.62 175 SER A O 1
ATOM 1300 N N . ILE A 1 176 ? 6.866 -6.370 -15.735 1.00 95.31 176 ILE A N 1
ATOM 1301 C CA . ILE A 1 176 ? 6.101 -5.277 -15.132 1.00 95.31 176 ILE A CA 1
ATOM 1302 C C . ILE A 1 176 ? 6.441 -3.941 -15.794 1.00 95.31 176 ILE A C 1
ATOM 1304 O O . ILE A 1 176 ? 5.539 -3.168 -16.121 1.00 95.31 176 ILE A O 1
ATOM 1308 N N . GLY A 1 177 ? 7.717 -3.690 -16.093 1.00 93.88 177 GLY A N 1
ATOM 1309 C CA . GLY A 1 177 ? 8.144 -2.494 -16.823 1.00 93.88 177 GLY A CA 1
ATOM 1310 C C . GLY A 1 177 ? 7.454 -2.344 -18.188 1.00 93.88 177 GLY A C 1
ATOM 1311 O O . GLY A 1 177 ? 7.124 -1.227 -18.600 1.00 93.88 177 GLY A O 1
ATOM 1312 N N . LYS A 1 178 ? 7.151 -3.463 -18.867 1.00 94.38 178 LYS A N 1
ATOM 1313 C CA . LYS A 1 178 ? 6.384 -3.481 -20.128 1.00 94.38 178 LYS A CA 1
ATOM 1314 C C . LYS A 1 178 ? 4.924 -3.054 -19.955 1.00 94.38 178 LYS A C 1
ATOM 1316 O O . LYS A 1 178 ? 4.398 -2.398 -20.851 1.00 94.38 178 LYS A O 1
ATOM 1321 N N . LEU A 1 179 ? 4.289 -3.360 -18.819 1.00 96.19 179 LEU A N 1
ATOM 1322 C CA . LEU A 1 179 ? 2.926 -2.897 -18.517 1.00 96.19 179 LEU A CA 1
ATOM 1323 C C . LEU A 1 179 ? 2.865 -1.364 -18.421 1.00 96.19 179 LEU A C 1
ATOM 1325 O O . LEU A 1 179 ? 1.855 -0.752 -18.774 1.00 96.19 179 LEU A O 1
ATOM 1329 N N . GLY A 1 180 ? 3.947 -0.726 -17.962 1.00 96.00 180 GLY A N 1
ATOM 1330 C CA . GLY A 1 180 ? 4.038 0.728 -17.850 1.00 96.00 180 GLY A CA 1
ATOM 1331 C C . GLY A 1 180 ? 2.884 1.305 -17.028 1.00 96.00 180 GLY A C 1
ATOM 1332 O O . GLY A 1 180 ? 2.606 0.843 -15.928 1.00 96.00 180 GLY A O 1
ATOM 1333 N N . TRP A 1 181 ? 2.170 2.298 -17.562 1.00 97.44 181 TRP A N 1
ATOM 1334 C CA . TRP A 1 181 ? 1.054 2.938 -16.852 1.00 97.44 181 TRP A CA 1
ATOM 1335 C C . TRP A 1 181 ? -0.123 1.998 -16.559 1.00 97.44 181 TRP A C 1
ATOM 1337 O O . TRP A 1 181 ? -0.855 2.235 -15.602 1.00 97.44 181 TRP A O 1
ATOM 1347 N N . TYR A 1 182 ? -0.275 0.900 -17.309 1.00 97.44 182 TYR A N 1
ATOM 1348 C CA . TYR A 1 182 ? -1.297 -0.107 -17.015 1.00 97.44 182 TYR A CA 1
ATOM 1349 C C . TYR A 1 182 ? -1.057 -0.793 -15.660 1.00 97.44 182 TYR A C 1
ATOM 1351 O O . TYR A 1 182 ? -2.008 -1.136 -14.959 1.00 97.44 182 TYR A O 1
ATOM 1359 N N . PHE A 1 183 ? 0.207 -0.907 -15.234 1.00 97.94 183 PHE A N 1
ATOM 1360 C CA . PHE A 1 183 ? 0.556 -1.423 -13.910 1.00 97.94 183 PHE A CA 1
ATOM 1361 C C . PHE A 1 183 ? -0.068 -0.595 -12.779 1.00 97.94 183 PHE A C 1
ATOM 1363 O O . PHE A 1 183 ? -0.525 -1.164 -11.793 1.00 97.94 183 PHE A O 1
ATOM 1370 N N . VAL A 1 184 ? -0.167 0.731 -12.937 1.00 98.38 184 VAL A N 1
ATOM 1371 C CA . VAL A 1 184 ? -0.797 1.614 -11.939 1.00 98.38 184 VAL A CA 1
ATOM 1372 C C . VAL A 1 184 ? -2.267 1.249 -11.741 1.00 98.38 184 VAL A C 1
ATOM 1374 O O . VAL A 1 184 ? -2.723 1.124 -10.606 1.00 98.38 184 VAL A O 1
ATOM 1377 N N . ALA A 1 185 ? -2.997 1.015 -12.835 1.00 97.69 185 ALA A N 1
ATOM 1378 C CA . ALA A 1 185 ? -4.396 0.603 -12.773 1.00 97.69 185 ALA A CA 1
ATOM 1379 C C . ALA A 1 185 ? -4.559 -0.769 -12.097 1.00 97.69 185 ALA A C 1
ATOM 1381 O O . ALA A 1 185 ? -5.444 -0.926 -11.258 1.00 97.69 185 ALA A O 1
ATOM 1382 N N . LEU A 1 186 ? -3.684 -1.737 -12.403 1.00 97.81 186 LEU A N 1
ATOM 1383 C CA . LEU A 1 186 ? -3.702 -3.058 -11.763 1.00 97.81 186 LEU A CA 1
ATOM 1384 C C . LEU A 1 186 ? -3.417 -2.979 -10.261 1.00 97.81 186 LEU A C 1
ATOM 1386 O O . LEU A 1 186 ? -4.110 -3.621 -9.478 1.00 97.81 186 LEU A O 1
ATOM 1390 N N . VAL A 1 187 ? -2.432 -2.180 -9.849 1.00 98.38 187 VAL A N 1
ATOM 1391 C CA . VAL A 1 187 ? -2.101 -1.979 -8.433 1.00 98.38 187 VAL A CA 1
ATOM 1392 C C . VAL A 1 187 ? -3.281 -1.367 -7.678 1.00 98.38 187 VAL A C 1
ATOM 1394 O O . VAL A 1 187 ? -3.642 -1.875 -6.621 1.00 98.38 187 VAL A O 1
ATOM 1397 N N . ILE A 1 188 ? -3.895 -0.308 -8.219 1.00 98.44 188 ILE A N 1
ATOM 1398 C CA . ILE A 1 188 ? -5.048 0.355 -7.590 1.00 98.44 188 ILE A CA 1
ATOM 1399 C C . ILE A 1 188 ? -6.248 -0.595 -7.526 1.00 98.44 188 ILE A C 1
ATOM 1401 O O . ILE A 1 188 ? -6.913 -0.680 -6.498 1.00 98.44 188 ILE A O 1
ATOM 1405 N N . LEU A 1 189 ? -6.523 -1.344 -8.597 1.00 98.25 189 LEU A N 1
ATOM 1406 C CA . LEU A 1 189 ? -7.585 -2.349 -8.594 1.00 98.25 189 LEU A CA 1
ATOM 1407 C C . LEU A 1 189 ? -7.319 -3.429 -7.536 1.00 98.25 189 LEU A C 1
ATOM 1409 O O . LEU A 1 189 ? -8.215 -3.769 -6.768 1.00 98.25 189 LEU A O 1
ATOM 1413 N N . GLY A 1 190 ? -6.088 -3.939 -7.473 1.00 98.25 190 GLY A N 1
ATOM 1414 C CA . GLY A 1 190 ? -5.671 -4.931 -6.488 1.00 98.25 190 GLY A CA 1
ATOM 1415 C C . GLY A 1 190 ? -5.841 -4.432 -5.054 1.00 98.25 190 GLY A C 1
ATOM 1416 O O . GLY A 1 190 ? -6.455 -5.123 -4.247 1.00 98.25 190 GLY A O 1
ATOM 1417 N N . SER A 1 191 ? -5.377 -3.218 -4.741 1.00 98.31 191 SER A N 1
ATOM 1418 C CA . SER A 1 191 ? -5.514 -2.645 -3.396 1.00 98.31 191 SER A CA 1
ATOM 1419 C C . SER A 1 191 ? -6.972 -2.357 -3.022 1.00 98.31 191 SER A C 1
ATOM 1421 O O . SER A 1 191 ? -7.364 -2.594 -1.882 1.00 98.31 191 SER A O 1
ATOM 1423 N N . LEU A 1 192 ? -7.818 -1.944 -3.973 1.00 98.56 192 LEU A N 1
ATOM 1424 C CA . LEU A 1 192 ? -9.259 -1.779 -3.745 1.00 98.56 192 LEU A CA 1
ATOM 1425 C C . LEU A 1 192 ? -9.970 -3.109 -3.464 1.00 98.56 192 LEU A C 1
ATOM 1427 O O . LEU A 1 192 ? -10.828 -3.166 -2.586 1.00 98.56 192 LEU A O 1
ATOM 1431 N N . LEU A 1 193 ? -9.620 -4.180 -4.183 1.00 98.44 193 LEU A N 1
ATOM 1432 C CA . LEU A 1 193 ? -10.170 -5.519 -3.942 1.00 98.44 193 LEU A CA 1
ATOM 1433 C C . LEU A 1 193 ? -9.729 -6.075 -2.582 1.00 98.44 193 LEU A C 1
ATOM 1435 O O . LEU A 1 193 ? -10.545 -6.657 -1.865 1.00 98.44 193 LEU A O 1
ATOM 1439 N N . MET A 1 194 ? -8.466 -5.851 -2.204 1.00 98.50 194 MET A N 1
ATOM 1440 C CA . MET A 1 194 ? -7.952 -6.189 -0.873 1.00 98.50 194 MET A CA 1
ATOM 1441 C C . MET A 1 194 ? -8.713 -5.432 0.215 1.00 98.50 194 MET A C 1
ATOM 1443 O O . MET A 1 194 ? -9.253 -6.055 1.127 1.00 98.50 194 MET A O 1
ATOM 1447 N N . LEU A 1 195 ? -8.866 -4.114 0.065 1.00 98.38 195 LEU A N 1
ATOM 1448 C CA . LEU A 1 195 ? -9.626 -3.290 0.999 1.00 98.38 195 LEU A CA 1
ATOM 1449 C C . LEU A 1 195 ? -11.085 -3.750 1.108 1.00 98.38 195 LEU A C 1
ATOM 1451 O O . LEU A 1 195 ? -11.613 -3.855 2.211 1.00 98.38 195 LEU A O 1
ATOM 1455 N N . LEU A 1 196 ? -11.742 -4.061 -0.012 1.00 98.12 196 LEU A N 1
ATOM 1456 C CA . LEU A 1 196 ? -13.114 -4.570 -0.013 1.00 98.12 196 LEU A CA 1
ATOM 1457 C C . LEU A 1 196 ? -13.230 -5.863 0.806 1.00 98.12 196 LEU A C 1
ATOM 1459 O O . LEU A 1 196 ? -14.126 -5.989 1.640 1.00 98.12 196 LEU A O 1
ATOM 1463 N N . CYS A 1 197 ? -12.312 -6.807 0.605 1.00 98.19 197 CYS A N 1
ATOM 1464 C CA . CYS A 1 197 ? -12.276 -8.040 1.384 1.00 98.19 197 CYS A CA 1
ATOM 1465 C C . CYS A 1 197 ? -11.984 -7.764 2.871 1.00 98.19 197 CYS A C 1
ATOM 1467 O O . CYS A 1 197 ? -12.640 -8.343 3.739 1.00 98.19 197 CYS A O 1
ATOM 1469 N N . ALA A 1 198 ? -11.081 -6.831 3.182 1.00 97.75 198 ALA A N 1
ATOM 1470 C CA . ALA A 1 198 ? -10.771 -6.412 4.549 1.00 97.75 198 ALA A CA 1
ATOM 1471 C C . ALA A 1 198 ? -11.997 -5.824 5.257 1.00 97.75 198 ALA A C 1
ATOM 1473 O O . ALA A 1 198 ? -12.307 -6.221 6.381 1.00 97.75 198 ALA A O 1
ATOM 1474 N N . LEU A 1 199 ? -12.755 -4.953 4.586 1.00 97.19 199 LEU A N 1
ATOM 1475 C CA . LEU A 1 199 ? -14.007 -4.404 5.110 1.00 97.19 199 LEU A CA 1
ATOM 1476 C C . LEU A 1 199 ? -15.003 -5.516 5.448 1.00 97.19 199 LEU A C 1
ATOM 1478 O O . LEU A 1 199 ? -15.616 -5.473 6.510 1.00 97.19 199 LEU A O 1
ATOM 1482 N N . LEU A 1 200 ? -15.135 -6.535 4.598 1.00 96.75 200 LEU A N 1
ATOM 1483 C CA . LEU A 1 200 ? -16.065 -7.641 4.826 1.00 96.75 200 LEU A CA 1
ATOM 1484 C C . LEU A 1 200 ? -15.601 -8.574 5.951 1.00 96.75 200 LEU A C 1
ATOM 1486 O O . LEU A 1 200 ? -16.328 -8.781 6.918 1.00 96.75 200 LEU A O 1
ATOM 1490 N N . ILE A 1 201 ? -14.395 -9.131 5.854 1.00 96.75 201 ILE A N 1
ATOM 1491 C CA . ILE A 1 201 ? -13.936 -10.184 6.768 1.00 96.75 201 ILE A CA 1
ATOM 1492 C C . ILE A 1 201 ? -13.612 -9.621 8.152 1.00 96.75 201 ILE A C 1
ATOM 1494 O O . ILE A 1 201 ? -14.009 -10.199 9.168 1.00 96.75 201 ILE A O 1
ATOM 1498 N N . ASN A 1 202 ? -12.950 -8.463 8.227 1.00 95.75 202 ASN A N 1
ATOM 1499 C CA . ASN A 1 202 ? -12.532 -7.925 9.518 1.00 95.75 202 ASN A CA 1
ATOM 1500 C C . ASN A 1 202 ? -13.728 -7.473 10.363 1.00 95.75 202 ASN A C 1
ATOM 1502 O O . ASN A 1 202 ? -13.684 -7.623 11.578 1.00 95.75 202 ASN A O 1
ATOM 1506 N N . ASN A 1 203 ? -14.831 -7.014 9.764 1.00 94.38 203 ASN A N 1
ATOM 1507 C CA . ASN A 1 203 ? -15.999 -6.550 10.525 1.00 94.38 203 ASN A CA 1
ATOM 1508 C C . ASN A 1 203 ? -16.963 -7.651 10.998 1.00 94.38 203 ASN A C 1
ATOM 1510 O O . ASN A 1 203 ? -17.989 -7.345 11.633 1.00 94.38 203 ASN A O 1
ATOM 1514 N N . ILE A 1 204 ? -16.645 -8.929 10.757 1.00 93.19 204 ILE A N 1
ATOM 1515 C CA . ILE A 1 204 ? -17.441 -10.045 11.283 1.00 93.19 204 ILE A CA 1
ATOM 1516 C C . ILE A 1 204 ? -17.352 -10.053 12.815 1.00 93.19 204 ILE A C 1
ATOM 1518 O O . ILE A 1 204 ? -18.375 -9.861 13.481 1.00 93.19 204 ILE A O 1
ATOM 1522 N N . GLN A 1 205 ? -16.138 -10.171 13.366 1.00 91.62 205 GLN A N 1
ATOM 1523 C CA . GLN A 1 205 ? -15.872 -10.150 14.816 1.00 91.62 205 GLN A CA 1
ATOM 1524 C C . GLN A 1 205 ? -14.927 -9.030 15.279 1.00 91.62 205 GLN A C 1
ATOM 1526 O O . GLN A 1 205 ? -14.884 -8.756 16.473 1.00 91.62 205 GLN A O 1
ATOM 1531 N N . ARG A 1 206 ? -14.210 -8.359 14.367 1.00 91.62 206 ARG A N 1
ATOM 1532 C CA . ARG A 1 206 ? -13.286 -7.254 14.679 1.00 91.62 206 ARG A CA 1
ATOM 1533 C C . ARG A 1 206 ? -13.851 -5.917 14.169 1.00 91.62 206 ARG A C 1
ATOM 1535 O O . ARG A 1 206 ? -15.006 -5.840 13.735 1.00 91.62 206 ARG A O 1
ATOM 1542 N N . GLN A 1 207 ? -13.066 -4.848 14.247 1.00 92.62 207 GLN A N 1
ATOM 1543 C CA . GLN A 1 207 ? -13.445 -3.518 13.766 1.00 92.62 207 GLN A CA 1
ATOM 1544 C C . GLN A 1 207 ? -12.382 -2.981 12.814 1.00 92.62 207 GLN A C 1
ATOM 1546 O O . GLN A 1 207 ? -11.219 -2.857 13.185 1.00 92.62 207 GLN A O 1
ATOM 1551 N N . PHE A 1 208 ? -12.799 -2.676 11.586 1.00 93.38 208 PHE A N 1
ATOM 1552 C CA . PHE A 1 208 ? -11.939 -2.103 10.558 1.00 93.38 208 PHE A CA 1
ATOM 1553 C C . PHE A 1 208 ? -12.770 -1.257 9.573 1.00 93.38 208 PHE A C 1
ATOM 1555 O O . PHE A 1 208 ? -13.884 -1.641 9.238 1.00 93.38 208 PHE A O 1
ATOM 1562 N N . PRO A 1 209 ? -12.268 -0.135 9.050 1.00 95.00 209 PRO A N 1
ATOM 1563 C CA . PRO A 1 209 ? -11.087 0.568 9.521 1.00 95.00 209 PRO A CA 1
ATOM 1564 C C . PRO A 1 209 ? -11.325 1.200 10.898 1.00 95.00 209 PRO A C 1
ATOM 1566 O O . PRO A 1 209 ? -12.465 1.362 11.335 1.00 95.00 209 PRO A O 1
ATOM 1569 N N . VAL A 1 210 ? -10.238 1.570 11.570 1.00 92.12 210 VAL A N 1
ATOM 1570 C CA . VAL A 1 210 ? -10.279 2.428 12.764 1.00 92.12 210 VAL A CA 1
ATOM 1571 C C . VAL A 1 210 ? -10.586 3.867 12.345 1.00 92.12 210 VAL A C 1
ATOM 1573 O O . VAL A 1 210 ? -11.412 4.538 12.956 1.00 92.12 210 VAL A O 1
ATOM 1576 N N . PHE A 1 211 ? -9.979 4.320 11.247 1.00 91.00 211 PHE A N 1
ATOM 1577 C CA . PHE A 1 211 ? -10.259 5.611 10.625 1.00 91.00 211 PHE A CA 1
ATOM 1578 C C . PHE A 1 211 ? -10.076 5.531 9.109 1.00 91.00 211 PHE A C 1
ATOM 1580 O O . PHE A 1 211 ? -9.256 4.774 8.602 1.00 91.00 211 PHE A O 1
ATOM 1587 N N . TRP A 1 212 ? -10.831 6.339 8.364 1.00 91.19 212 TRP A N 1
ATOM 1588 C CA . TRP A 1 212 ? -10.761 6.346 6.898 1.00 91.19 212 TRP A CA 1
ATOM 1589 C C . TRP A 1 212 ? -9.638 7.224 6.350 1.00 91.19 212 TRP A C 1
ATOM 1591 O O . TRP A 1 212 ? -9.006 6.858 5.361 1.00 91.19 212 TRP A O 1
ATOM 1601 N N . TRP A 1 213 ? -9.399 8.375 6.986 1.00 90.06 213 TRP A N 1
ATOM 1602 C CA . TRP A 1 213 ? -8.460 9.384 6.492 1.00 90.06 213 TRP A CA 1
ATOM 1603 C C . TRP A 1 213 ? -7.321 9.680 7.466 1.00 90.06 213 TRP A C 1
ATOM 1605 O O . TRP A 1 213 ? -6.152 9.614 7.107 1.00 90.06 213 TRP A O 1
ATOM 1615 N N . THR A 1 214 ? -7.645 10.014 8.704 1.00 87.25 214 THR A N 1
ATOM 1616 C CA . THR A 1 214 ? -6.670 10.368 9.736 1.00 87.25 214 THR A CA 1
ATOM 1617 C C . THR A 1 214 ? -7.291 10.040 11.094 1.00 87.25 214 THR A C 1
ATOM 1619 O O . THR A 1 214 ? -8.523 10.044 11.193 1.00 87.25 214 THR A O 1
ATOM 1622 N N . PRO A 1 215 ? -6.490 9.710 12.120 1.00 83.62 215 PRO A N 1
ATOM 1623 C CA . PRO A 1 215 ? -7.001 9.533 13.476 1.00 83.62 215 PRO A CA 1
ATOM 1624 C C . PRO A 1 215 ? -7.361 10.866 14.151 1.00 83.62 215 PRO A C 1
ATOM 1626 O O . PRO A 1 215 ? -7.997 10.854 15.197 1.00 83.62 2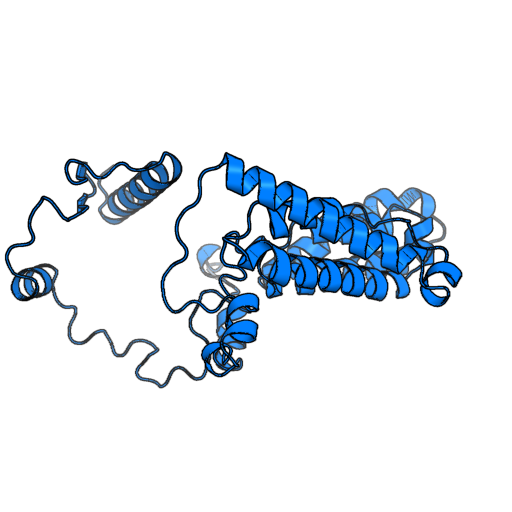15 PRO A O 1
ATOM 1629 N N . GLN A 1 216 ? -6.936 12.000 13.586 1.00 83.31 216 GLN A N 1
ATOM 1630 C CA . GLN A 1 216 ? -7.246 13.336 14.098 1.00 83.31 216 GLN A CA 1
ATOM 1631 C C . GLN A 1 216 ? -8.656 13.789 13.691 1.00 83.31 216 GLN A C 1
ATOM 1633 O O . GLN A 1 216 ? -9.226 13.308 12.707 1.00 83.31 216 GLN A O 1
ATOM 1638 N N . ASP A 1 217 ? -9.191 14.779 14.402 1.00 74.62 217 ASP A N 1
ATOM 1639 C CA . ASP A 1 217 ? -10.454 15.409 14.028 1.00 74.62 217 ASP A CA 1
ATOM 1640 C C . ASP A 1 217 ? -10.329 16.180 12.705 1.00 74.62 217 ASP A C 1
ATOM 1642 O O . ASP A 1 217 ? -9.388 16.946 12.480 1.00 74.62 217 ASP A O 1
ATOM 1646 N N . VAL A 1 218 ? -11.309 15.984 11.820 1.00 78.25 218 VAL A N 1
ATOM 1647 C CA . VAL A 1 218 ? -11.375 16.600 10.485 1.00 78.25 218 VAL A CA 1
ATOM 1648 C C . VAL A 1 218 ? -12.579 17.538 10.351 1.00 78.25 218 VAL A C 1
ATOM 1650 O O . VAL A 1 218 ? -13.627 17.331 10.966 1.00 78.25 218 VAL A O 1
ATOM 1653 N N . GLY A 1 219 ? -12.447 18.558 9.503 1.00 68.62 219 GLY A N 1
ATOM 1654 C CA . GLY A 1 219 ? -13.463 19.571 9.220 1.00 68.62 219 GLY A CA 1
ATOM 1655 C C . GLY A 1 219 ? -13.007 20.989 9.566 1.00 68.62 219 GLY A C 1
ATOM 1656 O O . GLY A 1 219 ? -11.887 21.221 10.027 1.00 68.62 219 GLY A O 1
ATOM 1657 N N . LYS A 1 220 ? -13.888 21.978 9.351 1.00 55.50 220 LYS A N 1
ATOM 1658 C CA . LYS A 1 220 ? -13.686 23.319 9.915 1.00 55.50 220 LYS A CA 1
ATOM 1659 C C . LYS A 1 220 ? -13.813 23.198 11.427 1.00 55.50 220 LYS A C 1
ATOM 1661 O O . LYS A 1 220 ? -14.916 23.305 11.950 1.00 55.50 220 LYS A O 1
ATOM 1666 N N . GLN A 1 221 ? -12.684 23.012 12.095 1.00 51.53 221 GLN A N 1
ATOM 1667 C CA . GLN A 1 221 ? -12.566 23.373 13.493 1.00 51.53 221 GLN A CA 1
ATOM 1668 C C . GLN A 1 221 ? -13.041 24.820 13.605 1.00 51.53 221 GLN A C 1
ATOM 1670 O O . GLN A 1 221 ? -12.493 25.733 12.969 1.00 51.53 221 GLN A O 1
ATOM 1675 N N . THR A 1 222 ? -14.159 25.018 14.300 1.00 40.12 222 THR A N 1
ATOM 1676 C CA . THR A 1 222 ? -14.612 26.373 14.600 1.00 40.12 222 THR A CA 1
ATOM 1677 C C . THR A 1 222 ? -13.515 26.964 15.480 1.00 40.12 222 THR A C 1
ATOM 1679 O O . THR A 1 222 ? -12.796 26.226 16.142 1.00 40.12 222 THR A O 1
ATOM 1682 N N . LYS A 1 223 ? -13.327 28.282 15.516 1.00 42.03 223 LYS A N 1
ATOM 1683 C CA . LYS A 1 223 ? -12.274 28.929 16.328 1.00 42.03 223 LYS A CA 1
ATOM 1684 C C . LYS A 1 223 ? -12.305 28.572 17.838 1.00 42.03 223 LYS A C 1
ATOM 1686 O O . LYS A 1 223 ? -11.445 29.037 18.567 1.00 42.03 223 LYS A O 1
ATOM 1691 N N . ASN A 1 224 ? -13.289 27.785 18.275 1.00 38.78 224 ASN A N 1
ATOM 1692 C CA . ASN A 1 224 ? -13.419 27.200 19.604 1.00 38.78 224 ASN A CA 1
ATOM 1693 C C . ASN A 1 224 ? -12.661 25.865 19.777 1.00 38.78 224 ASN A C 1
ATOM 1695 O O . ASN A 1 224 ? -12.432 25.473 20.914 1.00 38.78 224 ASN A O 1
ATOM 1699 N N . ASP A 1 225 ? -12.263 25.193 18.690 1.00 44.75 225 ASP A N 1
ATOM 1700 C CA . ASP A 1 225 ? -11.652 23.851 18.721 1.00 44.75 225 ASP A CA 1
ATOM 1701 C C . ASP A 1 225 ? -10.128 23.892 18.474 1.00 44.75 225 ASP A C 1
ATOM 1703 O O . ASP A 1 225 ? -9.407 22.979 18.868 1.00 44.75 225 ASP A O 1
ATOM 1707 N N . ILE A 1 226 ? -9.618 24.989 17.894 1.00 43.78 226 ILE A N 1
ATOM 1708 C CA . ILE A 1 226 ? -8.185 25.323 17.892 1.00 43.78 226 ILE A CA 1
ATOM 1709 C C . ILE A 1 226 ? -7.940 26.115 19.163 1.00 43.78 226 ILE A C 1
ATOM 1711 O O . ILE A 1 226 ? -8.011 27.339 19.107 1.00 43.78 226 ILE A O 1
ATOM 1715 N N . GLU A 1 227 ? -7.747 25.434 20.292 1.00 41.47 227 GLU A N 1
ATOM 1716 C CA . GLU A 1 227 ? -7.438 26.086 21.566 1.00 41.47 227 GLU A CA 1
ATOM 1717 C C . GLU A 1 227 ? -8.253 27.386 21.748 1.00 41.47 227 GLU A C 1
ATOM 1719 O O . GLU A 1 227 ? -7.715 28.497 21.732 1.00 41.47 227 GLU A O 1
ATOM 1724 N N . ALA A 1 228 ? -9.561 27.276 22.027 1.00 31.78 228 ALA A N 1
ATOM 1725 C CA . ALA A 1 228 ? -9.987 28.094 23.157 1.00 31.78 228 ALA A CA 1
ATOM 1726 C C . ALA A 1 228 ? -8.951 27.739 24.231 1.00 31.78 228 ALA A C 1
ATOM 1728 O O . ALA A 1 228 ? -8.841 26.537 24.505 1.00 31.78 228 ALA A O 1
ATOM 1729 N N . PRO A 1 229 ? -8.084 28.672 24.686 1.00 35.06 229 PRO A N 1
ATOM 1730 C CA . PRO A 1 229 ? -7.135 28.348 25.738 1.00 35.06 229 PRO A CA 1
ATOM 1731 C C . PRO A 1 229 ? -7.997 27.654 26.766 1.00 35.06 229 PRO A C 1
ATOM 1733 O O . PRO A 1 229 ? -8.991 28.266 27.169 1.00 35.06 229 PRO A O 1
ATOM 1736 N N . VAL A 1 230 ? -7.738 26.353 26.995 1.00 37.59 230 VAL A N 1
ATOM 1737 C CA . VAL A 1 230 ? -8.531 25.527 27.906 1.00 37.59 230 VAL A CA 1
ATOM 1738 C C . VAL A 1 230 ? -8.832 26.450 29.056 1.00 37.59 230 VAL A C 1
ATOM 1740 O O . VAL A 1 230 ? -7.876 27.008 29.610 1.00 37.59 230 VAL A O 1
ATOM 1743 N N . ALA A 1 231 ? -10.128 26.747 29.217 1.00 41.06 231 ALA A N 1
ATOM 1744 C CA . ALA A 1 231 ? -10.630 27.707 30.179 1.00 41.06 231 ALA A CA 1
ATOM 1745 C C . ALA A 1 231 ? -9.752 27.579 31.416 1.00 41.06 231 ALA A C 1
ATOM 1747 O O . ALA A 1 231 ? -9.653 26.462 31.908 1.00 41.06 231 ALA A O 1
ATOM 1748 N N . GLU A 1 232 ? -9.003 28.650 31.726 1.00 40.09 232 GLU A N 1
ATOM 1749 C CA . GLU A 1 232 ? -8.012 28.737 32.806 1.00 40.09 232 GLU A CA 1
ATOM 1750 C C . GLU A 1 232 ? -7.385 27.392 33.161 1.00 40.09 232 GLU A C 1
ATOM 1752 O O . GLU A 1 232 ? -7.997 26.721 33.970 1.00 40.09 232 GLU A O 1
ATOM 1757 N N . LYS A 1 233 ? -6.223 27.002 32.585 1.00 43.41 233 LYS A N 1
ATOM 1758 C CA . LYS A 1 233 ? -5.418 25.817 32.987 1.00 43.41 233 LYS A CA 1
ATOM 1759 C C . LYS A 1 233 ? -5.908 25.246 34.325 1.00 43.41 233 LYS A C 1
ATOM 1761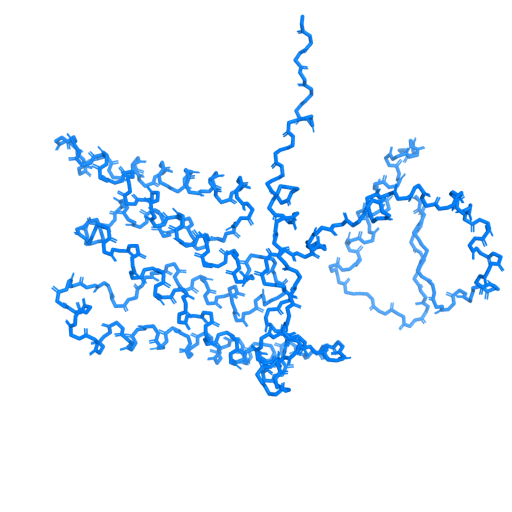 O O . LYS A 1 233 ? -5.396 25.685 35.354 1.00 43.41 233 LYS A O 1
ATOM 1766 N N . GLU A 1 234 ? -6.903 24.350 34.292 1.00 45.78 234 GLU A N 1
ATOM 1767 C CA . GLU A 1 234 ? -7.450 23.827 35.541 1.00 45.78 234 GLU A CA 1
ATOM 1768 C C . GLU A 1 234 ? -6.256 23.132 36.174 1.00 45.78 234 GLU A C 1
ATOM 1770 O O . GLU A 1 234 ? -5.641 22.233 35.581 1.00 45.78 234 GLU A O 1
ATOM 1775 N N . THR A 1 235 ? -5.824 23.660 37.310 1.00 55.12 235 THR A N 1
ATOM 1776 C CA . THR A 1 235 ? -4.638 23.148 37.979 1.00 55.12 235 THR A CA 1
ATOM 1777 C C . THR A 1 235 ? -4.946 21.691 38.323 1.00 55.12 235 THR A C 1
ATOM 1779 O O . THR A 1 235 ? -6.107 21.336 38.527 1.00 55.12 235 THR A O 1
ATOM 1782 N N . VAL A 1 236 ? -3.947 20.808 38.379 1.00 58.78 236 VAL A N 1
ATOM 1783 C CA . VAL A 1 236 ? -4.194 19.402 38.758 1.00 58.78 236 VAL A CA 1
ATOM 1784 C C . VAL A 1 236 ? -4.981 19.335 40.080 1.00 58.78 236 VAL A C 1
ATOM 1786 O O . VAL A 1 236 ? -5.874 18.501 40.208 1.00 58.78 236 VAL A O 1
ATOM 1789 N N . GLU A 1 237 ? -4.759 20.291 40.993 1.00 55.28 237 GLU A N 1
ATOM 1790 C CA . GLU A 1 237 ? -5.607 20.536 42.166 1.00 55.28 237 GLU A CA 1
ATOM 1791 C C . GLU A 1 237 ? -7.101 20.757 41.854 1.00 55.28 237 GLU A C 1
ATOM 1793 O O . GLU A 1 237 ? -7.943 20.139 42.497 1.00 55.28 237 GLU A O 1
ATOM 1798 N N . GLU A 1 238 ? -7.466 21.610 40.897 1.00 52.22 238 GLU A N 1
ATOM 1799 C CA . GLU A 1 238 ? -8.869 21.916 40.567 1.00 52.22 238 GLU A CA 1
ATOM 1800 C C . GLU A 1 238 ? -9.577 20.717 39.928 1.00 52.22 238 GLU A C 1
ATOM 1802 O O . GLU A 1 238 ? -10.735 20.428 40.248 1.00 52.22 238 GLU A O 1
ATOM 1807 N N . LEU A 1 239 ? -8.857 19.949 39.103 1.00 58.84 239 LEU A N 1
ATOM 1808 C CA . LEU A 1 239 ? -9.362 18.697 38.541 1.00 58.84 239 LEU A CA 1
ATOM 1809 C C . LEU A 1 239 ? -9.602 17.646 39.640 1.00 58.84 239 LEU A C 1
ATOM 1811 O O . LEU A 1 239 ? -10.645 16.990 39.650 1.00 58.84 239 LEU A O 1
ATOM 1815 N N . LEU A 1 240 ? -8.669 17.514 40.590 1.00 58.78 240 LEU A N 1
ATOM 1816 C CA . LEU A 1 240 ? -8.783 16.601 41.736 1.00 58.78 240 LEU A CA 1
ATOM 1817 C C . LEU A 1 240 ? -9.929 16.999 42.679 1.00 58.78 240 LEU A C 1
ATOM 1819 O O . LEU A 1 240 ? -10.636 16.132 43.187 1.00 58.78 240 LEU A O 1
ATOM 1823 N N . VAL A 1 241 ? -10.172 18.299 42.869 1.00 59.16 241 VAL A N 1
ATOM 1824 C CA . VAL A 1 241 ? -11.309 18.805 43.657 1.00 59.16 241 VAL A CA 1
ATOM 1825 C C . VAL A 1 241 ? -12.646 18.462 42.991 1.00 59.16 241 VAL A C 1
ATOM 1827 O O . VAL A 1 241 ? -13.600 18.105 43.685 1.00 59.16 241 VAL A O 1
ATOM 1830 N N . ARG A 1 242 ? -12.731 18.521 41.655 1.00 59.44 242 ARG A N 1
ATOM 1831 C CA . ARG A 1 242 ? -13.971 18.241 40.909 1.00 59.44 242 ARG A CA 1
ATOM 1832 C C . ARG A 1 242 ? -14.296 16.751 40.801 1.00 59.44 242 ARG A C 1
ATOM 1834 O O . ARG A 1 242 ? -15.469 16.386 40.821 1.00 59.44 242 ARG A O 1
ATOM 1841 N N . ILE A 1 243 ? -13.280 15.900 40.666 1.00 61.22 243 ILE A N 1
ATOM 1842 C CA . ILE A 1 243 ? -13.450 14.440 40.556 1.00 61.22 243 ILE A CA 1
ATOM 1843 C C . ILE A 1 243 ? -13.757 13.814 41.935 1.00 61.22 243 ILE A C 1
ATOM 1845 O O . ILE A 1 243 ? -14.265 12.695 42.014 1.00 61.22 243 ILE A O 1
ATOM 1849 N N . GLY A 1 244 ? -13.551 14.560 43.027 1.00 57.91 244 GLY A N 1
ATOM 1850 C CA . GLY A 1 244 ? -13.682 14.043 44.388 1.00 57.91 244 GLY A CA 1
ATOM 1851 C C . GLY A 1 244 ? -12.495 13.142 44.749 1.00 57.91 244 GLY A C 1
ATOM 1852 O O . GLY A 1 244 ? -11.517 13.094 44.005 1.00 57.91 244 GLY A O 1
ATOM 1853 N N . PRO A 1 245 ? -12.525 12.432 45.893 1.00 56.06 245 PRO A N 1
ATOM 1854 C CA . PRO A 1 245 ? -11.460 11.502 46.249 1.00 56.06 245 PRO A CA 1
ATOM 1855 C C . PRO A 1 245 ? -11.387 10.384 45.203 1.00 56.06 245 PRO A C 1
ATOM 1857 O O . PRO A 1 245 ? -12.179 9.442 45.211 1.00 56.06 245 PRO A O 1
ATOM 1860 N N . VAL A 1 246 ? -10.435 10.521 44.285 1.00 58.75 246 VAL A N 1
ATOM 1861 C CA . VAL A 1 246 ? -10.092 9.511 43.293 1.00 58.75 246 VAL A CA 1
ATOM 1862 C C . VAL A 1 246 ? -9.593 8.283 44.051 1.00 58.75 246 VAL A C 1
ATOM 1864 O O . VAL A 1 246 ? -8.618 8.363 44.798 1.00 58.75 246 VAL A O 1
ATOM 1867 N N . SER A 1 247 ? -10.286 7.153 43.914 1.00 58.75 247 SER A N 1
ATOM 1868 C CA . SER A 1 247 ? -9.839 5.910 44.539 1.00 58.75 247 SER A CA 1
ATOM 1869 C C . SER A 1 247 ? -8.551 5.441 43.862 1.00 58.75 247 SER A C 1
ATOM 1871 O O . SER A 1 247 ? -8.508 5.310 42.637 1.00 58.75 247 SER A O 1
ATOM 1873 N N . GLU A 1 248 ? -7.519 5.125 44.652 1.00 57.88 248 GLU A N 1
ATOM 1874 C CA . GLU A 1 248 ? -6.271 4.513 44.158 1.00 57.88 248 GLU A CA 1
ATOM 1875 C C . GLU A 1 248 ? -6.521 3.211 43.375 1.00 57.88 248 GLU A C 1
ATOM 1877 O O . GLU A 1 248 ? -5.675 2.783 42.597 1.00 57.88 248 GLU A O 1
ATOM 1882 N N . ARG A 1 249 ? -7.699 2.595 43.544 1.00 57.31 249 ARG A N 1
ATOM 1883 C CA . ARG A 1 249 ? -8.099 1.355 42.869 1.00 57.31 249 ARG A CA 1
ATOM 1884 C C . ARG A 1 249 ? -8.482 1.512 41.399 1.00 57.31 249 ARG A C 1
ATOM 1886 O O . ARG A 1 249 ? -8.485 0.511 40.700 1.00 57.31 249 ARG A O 1
ATOM 1893 N N . ASP A 1 250 ? -8.760 2.726 40.930 1.00 65.88 250 ASP A N 1
ATOM 1894 C CA . ASP A 1 250 ? -9.255 2.956 39.563 1.00 65.88 250 ASP A CA 1
ATOM 1895 C C . ASP A 1 250 ? -8.347 3.898 38.751 1.00 65.88 250 ASP A C 1
ATOM 1897 O O . ASP A 1 250 ? -8.753 4.418 37.712 1.00 65.88 250 ASP A O 1
ATOM 1901 N N . THR A 1 251 ? -7.118 4.157 39.222 1.00 73.06 251 THR A N 1
ATOM 1902 C CA . THR A 1 251 ? -6.255 5.206 38.651 1.00 73.06 251 THR A CA 1
ATOM 1903 C C . THR A 1 251 ? -4.845 4.720 38.375 1.00 73.06 251 THR A C 1
ATOM 1905 O O . THR A 1 251 ? -4.182 4.182 39.256 1.00 73.06 251 THR A O 1
ATOM 1908 N N . ILE A 1 252 ? -4.355 4.994 37.164 1.00 80.75 252 ILE A N 1
ATOM 1909 C CA . ILE A 1 252 ? -2.940 4.848 36.814 1.00 80.75 252 ILE A CA 1
ATOM 1910 C C . ILE A 1 252 ? -2.252 6.194 37.034 1.00 80.75 252 ILE A C 1
ATOM 1912 O O . ILE A 1 252 ? -2.632 7.199 36.430 1.00 80.75 252 ILE A O 1
ATOM 1916 N N . ILE A 1 253 ? -1.224 6.215 37.879 1.00 80.00 253 ILE A N 1
ATOM 1917 C CA . ILE A 1 253 ? -0.448 7.420 38.180 1.00 80.00 253 ILE A CA 1
ATOM 1918 C C . ILE A 1 253 ? 0.943 7.262 37.574 1.00 80.00 253 ILE A C 1
ATOM 1920 O O . ILE A 1 253 ? 1.696 6.363 37.943 1.00 80.00 253 ILE A O 1
ATOM 1924 N N . ILE A 1 254 ? 1.300 8.169 36.665 1.00 85.69 254 ILE A N 1
ATOM 1925 C CA . ILE A 1 254 ? 2.624 8.221 36.040 1.00 85.69 254 ILE A CA 1
ATOM 1926 C C . ILE A 1 254 ? 3.357 9.440 36.595 1.00 85.69 254 ILE A C 1
ATOM 1928 O O . ILE A 1 254 ? 3.014 10.580 36.282 1.00 85.69 254 ILE A O 1
ATOM 1932 N N . THR A 1 255 ? 4.383 9.210 37.409 1.00 80.75 255 THR A N 1
ATOM 1933 C CA . THR A 1 255 ? 5.299 10.258 37.876 1.00 80.75 255 THR A CA 1
ATOM 1934 C C . THR A 1 255 ? 6.702 10.004 37.336 1.00 80.75 255 THR A C 1
ATOM 1936 O O . THR A 1 255 ? 7.006 8.876 36.951 1.00 80.75 255 THR A O 1
ATOM 1939 N N . PRO A 1 256 ? 7.614 10.996 37.357 1.00 80.38 256 PRO A N 1
ATOM 1940 C CA . PRO A 1 256 ? 9.019 10.752 37.033 1.00 80.38 256 PRO A CA 1
ATOM 1941 C C . PRO A 1 256 ? 9.654 9.644 37.891 1.00 80.38 256 PRO A C 1
ATOM 1943 O O . PRO A 1 256 ? 10.587 8.980 37.451 1.00 80.38 256 PRO A O 1
ATOM 1946 N N . ALA A 1 257 ? 9.177 9.412 39.115 1.00 75.56 257 ALA A N 1
ATOM 1947 C CA . ALA A 1 257 ? 9.770 8.432 40.021 1.00 75.56 257 ALA A CA 1
ATOM 1948 C C . ALA A 1 257 ? 9.182 7.024 39.850 1.00 75.56 257 ALA A C 1
ATOM 1950 O O . ALA A 1 257 ? 9.927 6.047 39.888 1.00 75.56 257 ALA A O 1
ATOM 1951 N N . HIS A 1 258 ? 7.868 6.916 39.662 1.00 78.75 258 HIS A N 1
ATOM 1952 C CA . HIS A 1 258 ? 7.147 5.649 39.702 1.00 78.75 258 HIS A CA 1
ATOM 1953 C C . HIS A 1 258 ? 5.930 5.661 38.777 1.00 78.75 258 HIS A C 1
ATOM 1955 O O . HIS A 1 258 ? 5.316 6.699 38.531 1.00 78.75 258 HIS A O 1
ATOM 1961 N N . ILE A 1 259 ? 5.569 4.471 38.311 1.00 82.50 259 ILE A N 1
ATOM 1962 C CA . ILE A 1 259 ? 4.292 4.197 37.660 1.00 82.50 259 ILE A CA 1
ATOM 1963 C C . ILE A 1 259 ? 3.504 3.355 38.664 1.00 82.50 259 ILE A C 1
ATOM 1965 O O . ILE A 1 259 ? 3.967 2.283 39.047 1.00 82.50 259 ILE A O 1
ATOM 1969 N N . ILE A 1 260 ? 2.369 3.864 39.138 1.00 80.44 260 ILE A N 1
ATOM 1970 C CA . ILE A 1 260 ? 1.446 3.124 40.003 1.00 80.44 260 ILE A CA 1
ATOM 1971 C C . ILE A 1 260 ? 0.280 2.673 39.136 1.00 80.44 260 ILE A C 1
ATOM 1973 O O . ILE A 1 260 ? -0.345 3.488 38.456 1.00 80.44 260 ILE A O 1
ATOM 1977 N N . VAL A 1 261 ? 0.016 1.373 39.166 1.00 82.50 261 VAL A N 1
ATOM 1978 C CA . VAL A 1 261 ? -1.066 0.710 38.439 1.00 82.50 261 VAL A CA 1
ATOM 1979 C C . VAL A 1 261 ? -1.964 0.048 39.487 1.00 82.50 261 VAL A C 1
ATOM 1981 O O . VAL A 1 261 ? -1.430 -0.528 40.439 1.00 82.50 261 VAL A O 1
ATOM 1984 N N . PRO A 1 262 ? -3.296 0.154 39.369 1.00 81.88 262 PRO A N 1
ATOM 1985 C CA . PRO A 1 262 ? -4.199 -0.380 40.375 1.00 81.88 262 PRO A CA 1
ATOM 1986 C C . PRO A 1 262 ? -4.140 -1.910 40.469 1.00 81.88 262 PRO A C 1
ATOM 1988 O O . PRO A 1 262 ? -3.901 -2.610 39.484 1.00 81.88 262 PRO A O 1
ATOM 1991 N N . GLU A 1 263 ? -4.379 -2.440 41.672 1.00 68.19 263 GLU A N 1
ATOM 1992 C CA . GLU A 1 263 ? -4.391 -3.886 41.918 1.00 68.19 263 GLU A CA 1
ATOM 1993 C C . GLU A 1 263 ? -5.480 -4.582 41.082 1.00 68.19 263 GLU A C 1
ATOM 1995 O O . GLU A 1 263 ? -6.661 -4.251 41.181 1.00 68.19 263 GLU A O 1
ATOM 2000 N N . GLY A 1 264 ? -5.083 -5.573 40.276 1.00 70.12 264 GLY A N 1
ATOM 2001 C CA . GLY A 1 264 ? -5.979 -6.313 39.376 1.00 70.12 264 GLY A CA 1
ATOM 2002 C C . GLY A 1 264 ? -6.088 -5.739 37.960 1.00 70.12 264 GLY A C 1
ATOM 2003 O O . GLY A 1 264 ? -6.862 -6.261 37.159 1.00 70.12 264 GLY A O 1
ATOM 2004 N N . PHE A 1 265 ? -5.322 -4.692 37.643 1.00 78.06 265 PHE A N 1
ATOM 2005 C CA . PHE A 1 265 ? -5.193 -4.158 36.292 1.00 78.06 265 PHE A CA 1
ATOM 2006 C C . PHE A 1 265 ? -3.919 -4.704 35.631 1.00 78.06 265 PHE A C 1
ATOM 2008 O O . PHE A 1 265 ? -2.820 -4.186 35.839 1.00 78.06 265 PHE A O 1
ATOM 2015 N N . ASP A 1 266 ? -4.071 -5.784 34.863 1.00 77.31 266 ASP A N 1
ATOM 2016 C CA . ASP A 1 266 ? -2.966 -6.422 34.146 1.00 77.31 266 ASP A CA 1
ATOM 2017 C C . ASP A 1 266 ? -2.658 -5.663 32.853 1.00 77.31 266 ASP A C 1
ATOM 2019 O O . ASP A 1 266 ? -3.506 -5.539 31.972 1.00 77.31 266 ASP A O 1
ATOM 2023 N N . LEU A 1 267 ? -1.424 -5.179 32.739 1.00 81.19 267 LEU A N 1
ATOM 2024 C CA . LEU A 1 267 ? -0.911 -4.515 31.545 1.00 81.19 267 LEU A CA 1
ATOM 2025 C C . LEU A 1 267 ? -0.106 -5.496 30.691 1.00 81.19 267 LEU A C 1
ATOM 2027 O O . LEU A 1 267 ? 0.756 -6.226 31.193 1.00 81.19 267 LEU A O 1
ATOM 2031 N N . GLY A 1 268 ? -0.336 -5.470 29.382 1.00 80.00 268 GLY A N 1
ATOM 2032 C CA . GLY A 1 268 ? 0.494 -6.169 28.408 1.00 80.00 268 GLY A CA 1
ATOM 2033 C C . GLY A 1 268 ? 1.913 -5.590 28.318 1.00 80.00 268 GLY A C 1
ATOM 2034 O O . GLY A 1 268 ? 2.200 -4.484 28.780 1.00 80.00 268 GLY A O 1
ATOM 2035 N N . GLN A 1 269 ? 2.830 -6.320 27.670 1.00 75.31 269 GLN A N 1
ATOM 2036 C CA . GLN A 1 269 ? 4.220 -5.862 27.497 1.00 75.31 269 GLN A CA 1
ATOM 2037 C C . GLN A 1 269 ? 4.321 -4.543 26.714 1.00 75.31 269 GLN A C 1
ATOM 2039 O O . GLN A 1 269 ? 5.135 -3.687 27.061 1.00 75.31 269 GLN A O 1
ATOM 2044 N N . GLU A 1 270 ? 3.492 -4.362 25.682 1.00 72.44 270 GLU A N 1
ATOM 2045 C CA . GLU A 1 270 ? 3.474 -3.127 24.887 1.00 72.44 270 GLU A CA 1
ATOM 2046 C C . GLU A 1 270 ? 2.979 -1.929 25.707 1.00 72.44 270 GLU A C 1
ATOM 2048 O O . GLU A 1 270 ? 3.554 -0.843 25.638 1.00 72.44 270 GLU A O 1
ATOM 2053 N N . GLU A 1 271 ? 1.956 -2.133 26.535 1.00 81.00 271 GLU A N 1
ATOM 2054 C CA . GLU A 1 271 ? 1.352 -1.084 27.357 1.00 81.00 271 GLU A CA 1
ATOM 2055 C C . GLU A 1 271 ? 2.300 -0.640 28.473 1.00 81.00 271 GLU A C 1
ATOM 2057 O O . GLU A 1 271 ? 2.505 0.559 28.664 1.00 81.00 271 GLU A O 1
ATOM 2062 N N . CYS A 1 272 ? 2.966 -1.591 29.139 1.00 82.69 272 CYS A N 1
ATOM 2063 C CA . CYS A 1 272 ? 4.049 -1.301 30.078 1.00 82.69 272 CYS A CA 1
ATOM 2064 C C . CYS A 1 272 ? 5.147 -0.451 29.423 1.00 82.69 272 CYS A C 1
ATOM 2066 O O . CYS A 1 272 ? 5.554 0.566 29.987 1.00 82.69 272 CYS A O 1
ATOM 2068 N N . GLY A 1 273 ? 5.569 -0.806 28.204 1.00 80.31 273 GLY A N 1
ATOM 2069 C CA . GLY A 1 273 ? 6.570 -0.040 27.458 1.00 80.31 273 GLY A CA 1
ATOM 2070 C C . GLY A 1 273 ? 6.125 1.394 27.152 1.00 80.31 273 GLY A C 1
ATOM 2071 O O . GLY A 1 273 ? 6.913 2.332 27.273 1.00 80.31 273 GLY A O 1
ATOM 2072 N N . ILE A 1 274 ? 4.849 1.604 26.813 1.00 85.62 274 ILE A N 1
ATOM 2073 C CA . ILE A 1 274 ? 4.293 2.949 26.599 1.00 85.62 274 ILE A CA 1
ATOM 2074 C C . ILE A 1 274 ? 4.337 3.772 27.891 1.00 85.62 274 ILE A C 1
ATOM 2076 O O . ILE A 1 274 ? 4.749 4.935 27.856 1.00 85.62 274 ILE A O 1
ATOM 2080 N N . LEU A 1 275 ? 3.948 3.191 29.031 1.00 87.44 275 LEU A N 1
ATOM 2081 C CA . LEU A 1 275 ? 3.973 3.894 30.317 1.00 87.44 275 LEU A CA 1
ATOM 2082 C C . LEU A 1 275 ? 5.396 4.305 30.716 1.00 87.44 275 LEU A C 1
ATOM 2084 O O . LEU A 1 275 ? 5.597 5.410 31.224 1.00 87.44 275 LEU A O 1
ATOM 2088 N N . GLU A 1 276 ? 6.392 3.465 30.435 1.00 85.12 276 GLU A N 1
ATOM 2089 C CA . GLU A 1 276 ? 7.801 3.792 30.663 1.00 85.12 276 GLU A CA 1
ATOM 2090 C C . GLU A 1 276 ? 8.287 4.935 29.771 1.00 85.12 276 GLU A C 1
ATOM 2092 O O . GLU A 1 276 ? 8.896 5.879 30.273 1.00 85.12 276 GLU A O 1
ATOM 2097 N N . ILE A 1 277 ? 7.941 4.926 28.480 1.00 86.31 277 ILE A N 1
ATOM 2098 C CA . ILE A 1 277 ? 8.271 6.030 27.565 1.00 86.31 277 ILE A CA 1
ATOM 2099 C C . ILE A 1 277 ? 7.666 7.349 28.065 1.00 86.31 277 ILE A C 1
ATOM 2101 O O . ILE A 1 277 ? 8.312 8.399 28.008 1.00 86.31 277 ILE A O 1
ATOM 2105 N N . LEU A 1 278 ? 6.423 7.320 28.553 1.00 88.19 278 LEU A N 1
ATOM 2106 C CA . LEU A 1 278 ? 5.768 8.505 29.109 1.00 88.19 278 LEU A CA 1
ATOM 2107 C C . LEU A 1 278 ? 6.463 8.992 30.387 1.00 88.19 278 LEU A C 1
ATOM 2109 O O . LEU A 1 278 ? 6.698 10.194 30.522 1.00 88.19 278 LEU A O 1
ATOM 2113 N N . ARG A 1 279 ? 6.846 8.082 31.291 1.00 85.25 279 ARG A N 1
ATOM 2114 C CA . ARG A 1 279 ? 7.646 8.406 32.482 1.00 85.25 279 ARG A CA 1
ATOM 2115 C C . ARG A 1 279 ? 8.977 9.055 32.107 1.00 85.25 279 ARG A C 1
ATOM 2117 O O . ARG A 1 279 ? 9.353 10.062 32.705 1.00 85.25 279 ARG A O 1
ATOM 2124 N N . ASP A 1 280 ? 9.686 8.499 31.136 1.00 85.62 280 ASP A N 1
ATOM 2125 C CA . ASP A 1 280 ? 11.021 8.971 30.768 1.00 85.62 280 ASP A CA 1
ATOM 2126 C C . ASP A 1 280 ? 10.951 10.365 30.123 1.00 85.62 280 ASP A C 1
ATOM 2128 O O . ASP A 1 280 ? 11.717 11.257 30.486 1.00 85.62 280 ASP A O 1
ATOM 2132 N N . ARG A 1 281 ? 9.926 10.631 29.303 1.00 85.31 281 ARG A N 1
ATOM 2133 C CA . ARG A 1 281 ? 9.632 11.991 28.813 1.00 85.31 281 ARG A CA 1
ATOM 2134 C C . ARG A 1 281 ? 9.321 12.976 29.942 1.00 85.31 281 ARG A C 1
ATOM 2136 O O . ARG A 1 281 ? 9.695 14.147 29.861 1.00 85.31 281 ARG A O 1
ATOM 2143 N N . LEU A 1 282 ? 8.635 12.531 30.999 1.00 83.88 282 LEU A N 1
ATOM 2144 C CA . LEU A 1 282 ? 8.403 13.361 32.184 1.00 83.88 282 LEU A CA 1
ATOM 2145 C C . LEU A 1 282 ? 9.715 13.649 32.932 1.00 83.88 282 LEU A C 1
ATOM 2147 O O . LEU A 1 282 ? 9.918 14.786 33.359 1.00 83.88 282 LEU A O 1
ATOM 2151 N N . ARG A 1 283 ? 10.633 12.679 33.043 1.00 82.12 283 ARG A N 1
ATOM 2152 C CA . ARG A 1 283 ? 11.975 12.893 33.622 1.00 82.12 283 ARG A CA 1
ATOM 2153 C C . ARG A 1 283 ? 12.782 13.923 32.843 1.00 82.12 283 ARG A C 1
ATOM 2155 O O . ARG A 1 283 ? 13.302 14.863 33.444 1.00 82.12 283 ARG A O 1
ATOM 2162 N N . GLU A 1 284 ? 12.824 13.788 31.519 1.00 81.19 284 GLU A N 1
ATOM 2163 C CA . GLU A 1 284 ? 13.535 14.711 30.626 1.00 81.19 284 GLU A CA 1
ATOM 2164 C C . GLU A 1 284 ? 13.010 16.146 30.756 1.00 81.19 284 GLU A C 1
ATOM 2166 O O . GLU A 1 284 ? 13.788 17.097 30.828 1.00 81.19 284 GLU A O 1
ATOM 2171 N N . ARG A 1 285 ? 11.686 16.314 30.860 1.00 74.31 285 ARG A N 1
ATOM 2172 C CA . ARG A 1 285 ? 11.054 17.631 31.019 1.00 74.31 285 ARG A CA 1
ATOM 2173 C C . ARG A 1 285 ? 11.341 18.280 32.376 1.00 74.31 285 ARG A C 1
ATOM 2175 O O . ARG A 1 285 ? 11.409 19.505 32.454 1.00 74.31 285 ARG A O 1
ATOM 2182 N N . HIS A 1 286 ? 11.478 17.482 33.433 1.00 65.75 286 HIS A N 1
ATOM 2183 C CA . HIS A 1 286 ? 11.694 17.966 34.800 1.00 65.75 286 HIS A CA 1
ATOM 2184 C C . HIS A 1 286 ? 13.170 17.980 35.235 1.00 65.75 286 HIS A C 1
ATOM 2186 O O . HIS A 1 286 ? 13.454 18.357 36.369 1.00 65.75 286 HIS A O 1
ATOM 2192 N N . GLY A 1 287 ? 14.110 17.624 34.349 1.00 57.72 287 GLY A N 1
ATOM 2193 C CA . GLY A 1 287 ? 15.549 17.685 34.627 1.00 57.72 287 GLY A CA 1
ATOM 2194 C C . GLY A 1 287 ? 16.027 16.694 35.692 1.00 57.72 287 GLY A C 1
ATOM 2195 O O . GLY A 1 287 ? 17.066 16.918 36.307 1.00 57.72 287 GLY A O 1
ATOM 2196 N N . VAL A 1 288 ? 15.270 15.620 35.932 1.00 55.72 288 VAL A N 1
ATOM 2197 C CA . VAL A 1 288 ? 15.635 14.568 36.890 1.00 55.72 288 VAL A CA 1
ATOM 2198 C C . VAL A 1 288 ? 16.303 13.441 36.105 1.00 55.72 288 VAL A C 1
ATOM 2200 O O . VAL A 1 288 ? 15.635 12.506 35.666 1.00 55.72 288 VAL A O 1
ATOM 2203 N N . SER A 1 289 ? 17.607 13.595 35.856 1.00 45.88 289 SER A N 1
ATOM 2204 C CA . SER A 1 289 ? 18.494 12.532 35.363 1.00 45.88 289 SER A CA 1
ATOM 2205 C C . SER A 1 289 ? 18.920 11.611 36.498 1.00 45.88 289 SER A C 1
ATOM 2207 O O . SER A 1 289 ? 19.395 12.174 37.513 1.00 45.88 289 SER A O 1
#